Protein 7T5T (pdb70)

B-factor: mean 33.29, std 11.76, range [16.45, 83.02]

Nearest PDB structures (foldseek):
  7t5t-assembly1_A  TM=1.004E+00  e=6.272E-62  Thauera sp. K11
  8sln-assembly1_A-2  TM=6.076E-01  e=5.866E-09  Deinococcus geothermalis DSM 11300
  3dti-assembly1_A  TM=5.713E-01  e=1.920E-08  Deinococcus deserti
  3dte-assembly1_A  TM=5.372E-01  e=2.908E-08  Deinococcus deserti
  8slm-assembly1_A-2  TM=5.946E-01  e=2.937E-07  Deinococcus geothermalis DSM 11300

Structure (mmCIF, N/CA/C/O backbone):
data_7T5T
#
_entry.id   7T5T
#
_cell.length_a   95.309
_cell.length_b   95.309
_cell.length_c   104.915
_cell.angle_alpha   90.000
_cell.angle_beta   90.000
_cell.angle_gamma   90.000
#
_symmetry.space_group_name_H-M   'P 42 21 2'
#
loop_
_entity.id
_entity.type
_entity.pdbx_description
1 polymer 'CapP toxin'
2 non-polymer '2-[N-CYCLOHEXYLAMINO]ETHANE SULFONIC ACID'
3 non-polymer 'ZINC ION'
4 non-polymer 'SULFATE ION'
5 water water
#
loop_
_atom_site.group_PDB
_atom_site.id
_atom_site.type_symbol
_atom_site.label_atom_id
_atom_site.label_alt_id
_atom_site.label_comp_id
_atom_site.label_asym_id
_atom_site.label_entity_id
_atom_site.label_seq_id
_atom_site.pdbx_PDB_ins_code
_atom_site.Cartn_x
_atom_site.Cartn_y
_atom_site.Cartn_z
_atom_site.occupancy
_atom_site.B_iso_or_equiv
_atom_site.auth_seq_id
_atom_site.auth_comp_id
_atom_site.auth_asym_id
_atom_site.auth_atom_id
_atom_site.pdbx_PDB_model_num
ATOM 1 N N . TRP A 1 8 ? 38.57850 73.20544 23.75896 1.000 38.76303 6 TRP A N 1
ATOM 2 C CA . TRP A 1 8 ? 37.54496 72.24836 24.16379 1.000 35.58841 6 TRP A CA 1
ATOM 3 C C . TRP A 1 8 ? 38.08320 70.82375 24.24269 1.000 34.20855 6 TRP A C 1
ATOM 4 O O . TRP A 1 8 ? 38.91402 70.42117 23.42689 1.000 36.08105 6 TRP A O 1
ATOM 24 N N . THR A 1 9 ? 37.58423 70.06235 25.20971 1.000 31.74645 7 THR A N 1
ATOM 25 C CA . THR A 1 9 ? 37.86581 68.64799 25.34337 1.000 30.75459 7 THR A CA 1
ATOM 26 C C . THR A 1 9 ? 36.61799 67.84472 25.01534 1.000 27.02914 7 THR A C 1
ATOM 27 O O . THR A 1 9 ? 35.49780 68.37520 25.02851 1.000 26.24411 7 THR A O 1
ATOM 38 N N . PRO A 1 10 ? 36.77307 66.54697 24.72684 1.000 25.33985 8 PRO A N 1
ATOM 39 C CA . PRO A 1 10 ? 35.58900 65.72398 24.43187 1.000 23.19481 8 PRO A CA 1
ATOM 40 C C . PRO A 1 10 ? 34.54523 65.79859 25.52929 1.000 23.35298 8 PRO A C 1
ATOM 41 O O . PRO A 1 10 ? 33.35082 65.97331 25.24053 1.000 23.10686 8 PRO A O 1
ATOM 52 N N . GLN A 1 11 ? 34.96641 65.69154 26.79714 1.000 25.27609 9 GLN A N 1
ATOM 53 C CA . GLN A 1 11 ? 33.98929 65.68841 27.88140 1.000 27.16545 9 GLN A CA 1
ATOM 54 C C . GLN A 1 11 ? 33.32673 67.05383 28.04687 1.000 26.66922 9 GLN A C 1
ATOM 55 O O . GLN A 1 11 ? 32.10583 67.13238 28.20238 1.000 26.04855 9 GLN A O 1
ATOM 69 N N . ARG A 1 12 ? 34.08419 68.14683 27.99285 1.000 27.65365 10 ARG A N 1
ATOM 70 C CA . ARG A 1 12 ? 33.45755 69.45477 28.20070 1.000 28.64593 10 ARG A CA 1
ATOM 71 C C . ARG A 1 12 ? 32.51675 69.80988 27.05241 1.000 26.28659 10 ARG A C 1
ATOM 72 O O . ARG A 1 12 ? 31.42231 70.35253 27.27257 1.000 26.87821 10 ARG A O 1
ATOM 93 N N . ALA A 1 13 ? 32.90978 69.48520 25.81946 1.000 24.66905 11 ALA A N 1
ATOM 94 C CA . ALA A 1 13 ? 32.04397 69.75733 24.68090 1.000 24.37541 11 ALA A CA 1
ATOM 95 C C . ALA A 1 13 ? 30.77439 68.92103 24.74095 1.000 23.77194 11 ALA A C 1
ATOM 96 O O . ALA A 1 13 ? 29.67062 69.43294 24.49145 1.000 23.26146 11 ALA A O 1
ATOM 103 N N . ALA A 1 14 ? 30.90963 67.63721 25.06488 1.000 22.71187 12 ALA A N 1
ATOM 104 C CA . ALA A 1 14 ? 29.73588 66.77798 25.17581 1.000 23.24886 12 ALA A CA 1
ATOM 105 C C . ALA A 1 14 ? 28.82936 67.24571 26.30895 1.000 24.39951 12 ALA A C 1
ATOM 106 O O . ALA A 1 14 ? 27.60186 67.23006 26.17094 1.000 25.32772 12 ALA A O 1
ATOM 113 N N . ASN A 1 15 ? 29.41387 67.68931 27.43045 1.000 26.30927 13 ASN A N 1
ATOM 114 C CA . ASN A 1 15 ? 28.58978 68.13996 28.55148 1.000 28.25209 13 ASN A CA 1
ATOM 115 C C . ASN A 1 15 ? 27.68604 69.28112 28.11993 1.000 27.19921 13 ASN A C 1
ATOM 116 O O . ASN A 1 15 ? 26.50213 69.33078 28.48630 1.000 27.47007 13 ASN A O 1
ATOM 127 N N . ARG A 1 16 ? 28.23149 70.22077 27.35253 1.000 25.85061 14 ARG A N 1
ATOM 128 C CA . ARG A 1 16 ? 27.42663 71.34679 26.90751 1.000 25.59973 14 ARG A CA 1
ATOM 129 C C . ARG A 1 16 ? 26.29545 70.88063 26.00368 1.000 24.91364 14 ARG A C 1
ATOM 130 O O . ARG A 1 16 ? 25.14295 71.30994 26.15729 1.000 25.17809 14 ARG A O 1
ATOM 151 N N . LEU A 1 17 ? 26.59410 69.97566 25.07743 1.000 23.80717 15 LEU A N 1
ATOM 152 C CA . LEU A 1 17 ? 25.56297 69.51246 24.15331 1.000 22.97037 15 LEU A CA 1
ATOM 153 C C . LEU A 1 17 ? 24.53326 68.61742 24.82969 1.000 22.74745 15 LEU A C 1
ATOM 154 O O . LEU A 1 17 ? 23.36889 68.62773 24.42514 1.000 23.19295 15 LEU A O 1
ATOM 170 N N . VAL A 1 18 ? 24.91981 67.84685 25.84013 1.000 22.63692 16 VAL A N 1
ATOM 171 C CA . VAL A 1 18 ? 23.92367 67.08010 26.58800 1.000 23.61974 16 VAL A CA 1
ATOM 172 C C . VAL A 1 18 ? 22.89799 68.01175 27.23197 1.000 24.38771 16 VAL A C 1
ATOM 173 O O . VAL A 1 18 ? 21.70369 67.69121 27.29490 1.000 24.61525 16 VAL A O 1
ATOM 186 N N . LYS A 1 19 ? 23.34464 69.16189 27.73747 1.000 24.91147 17 LYS A N 1
ATOM 187 C CA . LYS A 1 19 ? 22.40866 70.13380 28.29220 1.000 26.39410 17 LYS A CA 1
ATOM 188 C C . LYS A 1 19 ? 21.46474 70.64828 27.21413 1.000 25.70760 17 LYS A C 1
ATOM 189 O O . LYS A 1 19 ? 20.26450 70.82429 27.46241 1.000 25.19806 17 LYS A O 1
ATOM 208 N N . VAL A 1 20 ? 21.97902 70.87430 26.00080 1.000 25.31769 18 VAL A N 1
ATOM 209 C CA . VAL A 1 20 ? 21.10880 71.30201 24.90421 1.000 23.60755 18 VAL A CA 1
ATOM 210 C C . VAL A 1 20 ? 20.06281 70.23639 24.61268 1.000 23.96498 18 VAL A C 1
ATOM 211 O O . VAL A 1 20 ? 18.87399 70.53526 24.46175 1.000 24.45509 18 VAL A O 1
ATOM 224 N N . VAL A 1 21 ? 20.49644 68.97526 24.50940 1.000 23.26062 19 VAL A N 1
ATOM 225 C CA . VAL A 1 21 ? 19.56449 67.87947 24.27213 1.000 23.72878 19 VAL A CA 1
ATOM 226 C C . VAL A 1 21 ? 18.47974 67.85292 25.33712 1.000 24.83786 19 VAL A C 1
ATOM 227 O O . VAL A 1 21 ? 17.28466 67.71073 25.03133 1.000 24.89009 19 VAL A O 1
ATOM 240 N N . GLU A 1 22 ? 18.86856 67.97566 26.60370 1.000 26.42835 20 GLU A N 1
ATOM 241 C CA . GLU A 1 22 ? 17.87355 67.94789 27.67387 1.000 29.24604 20 GLU A CA 1
ATOM 242 C C . GLU A 1 22 ? 16.85713 69.06754 27.48194 1.000 27.21143 20 GLU A C 1
ATOM 243 O O . GLU A 1 22 ? 15.63503 68.85376 27.55838 1.000 28.04112 20 GLU A O 1
ATOM 255 N N . ALA A 1 23 ? 17.35075 70.27492 27.22850 1.000 26.02423 21 ALA A N 1
ATOM 256 C CA . ALA A 1 23 ? 16.46764 71.43219 27.16553 1.000 26.56460 21 ALA A CA 1
ATOM 257 C C . ALA A 1 23 ? 15.55799 71.36669 25.95558 1.000 25.87645 21 ALA A C 1
ATOM 258 O O . ALA A 1 23 ? 14.36873 71.69502 26.06033 1.000 24.75708 21 ALA A O 1
ATOM 265 N N . VAL A 1 24 ? 16.10359 70.98808 24.79613 1.000 24.91445 22 VAL A N 1
ATOM 266 C CA . VAL A 1 24 ? 15.29937 70.91325 23.58414 1.000 25.46560 22 VAL A CA 1
ATOM 267 C C . VAL A 1 24 ? 14.26651 69.80290 23.69885 1.000 25.14801 22 VAL A C 1
ATOM 268 O O . VAL A 1 24 ? 13.12630 69.96110 23.25645 1.000 26.08541 22 VAL A O 1
ATOM 281 N N . SER A 1 25 ? 14.63940 68.66703 24.30639 1.000 25.75615 23 SER A N 1
ATOM 282 C CA . SER A 1 25 ? 13.70461 67.56027 24.43799 1.000 26.08929 23 SER A CA 1
ATOM 283 C C . SER A 1 25 ? 12.54125 67.94134 25.33485 1.000 25.89565 23 SER A C 1
ATOM 284 O O . SER A 1 25 ? 11.38807 67.61486 25.03739 1.000 26.91319 23 SER A O 1
ATOM 292 N N . VAL A 1 26 ? 12.82322 68.61538 26.45252 1.000 25.62398 24 VAL A N 1
ATOM 293 C CA . VAL A 1 26 ? 11.76369 69.06532 27.33449 1.000 26.05289 24 VAL A CA 1
ATOM 294 C C . VAL A 1 26 ? 10.86906 70.05070 26.59896 1.000 25.63146 24 VAL A C 1
ATOM 295 O O . VAL A 1 26 ? 9.63779 69.99795 26.71235 1.000 27.73331 24 VAL A O 1
ATOM 308 N N . ALA A 1 27 ? 11.46987 70.98341 25.85775 1.000 25.22303 25 ALA A N 1
ATOM 309 C CA . ALA A 1 27 ?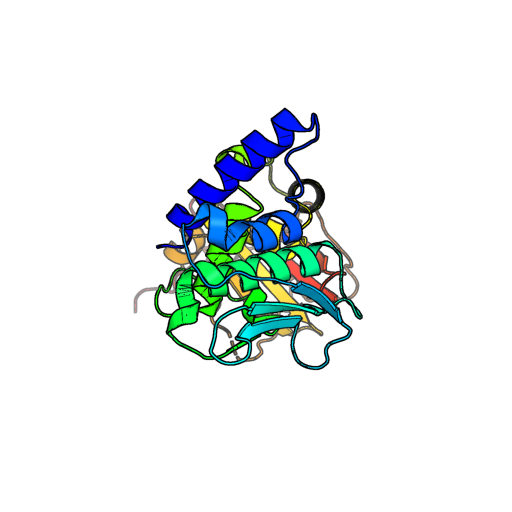 10.66968 72.01271 25.19865 1.000 25.94837 25 ALA A CA 1
ATOM 310 C C . ALA A 1 27 ? 9.72789 71.40120 24.17482 1.000 26.86423 25 ALA A C 1
ATOM 311 O O . ALA A 1 27 ? 8.60227 71.88719 23.99556 1.000 28.51628 25 ALA A O 1
ATOM 318 N N . HIS A 1 28 ? 10.18187 70.36242 23.46817 1.000 27.77698 26 HIS A N 1
ATOM 319 C CA . HIS A 1 28 ? 9.35464 69.67094 22.48661 1.000 28.86355 26 HIS A CA 1
ATOM 320 C C . HIS A 1 28 ? 8.45579 68.60130 23.09030 1.000 30.88875 26 HIS A C 1
ATOM 321 O O . HIS A 1 28 ? 7.60348 68.06289 22.37795 1.000 32.98454 26 HIS A O 1
ATOM 335 N N . GLY A 1 29 ? 8.65561 68.23757 24.35098 1.000 29.45386 27 GLY A N 1
ATOM 336 C CA . GLY A 1 29 ? 7.88733 67.16479 24.94852 1.000 29.27728 27 GLY A CA 1
ATOM 337 C C . GLY A 1 29 ? 8.20546 65.79543 24.38297 1.000 30.84476 27 GLY A C 1
ATOM 338 O O . GLY A 1 29 ? 7.28961 64.97522 24.22025 1.000 34.04601 27 GLY A O 1
ATOM 342 N N . ILE A 1 30 ? 9.48383 65.50966 24.10874 1.000 29.96652 28 ILE A N 1
ATOM 343 C CA . ILE A 1 30 ? 9.89630 64.24466 23.51637 1.000 30.49207 28 ILE A CA 1
ATOM 344 C C . ILE A 1 30 ? 11.02574 63.64060 24.34042 1.000 30.21777 28 ILE A C 1
ATOM 345 O O . ILE A 1 30 ? 11.64759 64.30001 25.17745 1.000 30.44399 28 ILE A O 1
ATOM 361 N N . ASP A 1 31 ? 11.28512 62.36085 24.07771 1.000 30.52864 29 ASP A N 1
ATOM 362 C CA . ASP A 1 31 ? 12.36789 61.66692 24.75332 1.000 31.09455 29 ASP A CA 1
ATOM 363 C C . ASP A 1 31 ? 13.71707 62.25145 24.36019 1.000 29.26620 29 ASP A C 1
ATOM 364 O O . ASP A 1 31 ? 13.92883 62.64738 23.21213 1.000 30.13092 29 ASP A O 1
ATOM 373 N N . ARG A 1 32 ? 14.64921 62.26376 25.32102 1.000 29.05531 30 ARG A N 1
ATOM 374 C CA . ARG A 1 32 ? 16.01142 62.70561 25.03451 1.000 29.18124 30 ARG A CA 1
ATOM 375 C C . ARG A 1 32 ? 16.71137 61.74538 24.08674 1.000 26.95976 30 ARG A C 1
ATOM 376 O O . ARG A 1 32 ? 17.49529 62.17400 23.23578 1.000 26.78562 30 ARG A O 1
ATOM 397 N N . PHE A 1 33 ? 16.50119 60.42463 24.26740 1.000 25.39153 31 PHE A N 1
ATOM 398 C CA . PHE A 1 33 ? 17.28926 59.41580 23.57897 1.000 24.23530 31 PHE A CA 1
ATOM 399 C C . PHE A 1 33 ? 16.42081 58.60754 22.63219 1.000 24.42280 31 PHE A C 1
ATOM 400 O O . PHE A 1 33 ? 15.24182 58.35093 22.91625 1.000 26.51861 31 PHE A O 1
ATOM 417 N N . PRO A 1 34 ? 16.98036 58.17361 21.49094 1.000 24.68985 32 PRO A N 1
ATOM 418 C CA . PRO A 1 34 ? 18.35502 58.47772 21.04965 1.000 24.34298 32 PRO A CA 1
ATOM 419 C C . PRO A 1 34 ? 18.54326 59.93829 20.65871 1.000 24.81576 32 PRO A C 1
ATOM 420 O O . PRO A 1 34 ? 17.60763 60.59248 20.20311 1.000 26.26109 32 PRO A O 1
ATOM 431 N N . VAL A 1 35 ? 19.77515 60.42922 20.81859 1.000 23.79664 33 VAL A N 1
ATOM 432 C CA . VAL A 1 35 ? 20.06668 61.80922 20.47420 1.000 23.96636 33 VAL A CA 1
ATOM 433 C C . VAL A 1 35 ? 19.89807 62.03266 18.97830 1.000 23.86162 33 VAL A C 1
ATOM 434 O O . VAL A 1 35 ? 20.35533 61.22577 18.15821 1.000 24.66513 33 VAL A O 1
ATOM 447 N N . ASP A 1 36 ? 19.25796 63.15167 18.62146 1.000 25.13640 34 ASP A N 1
ATOM 448 C CA . ASP A 1 36 ? 19.12406 63.60676 17.23231 1.000 25.84163 34 ASP A CA 1
ATOM 449 C C . ASP A 1 36 ? 20.38287 64.39287 16.87172 1.000 25.50512 34 ASP A C 1
ATOM 450 O O . ASP A 1 36 ? 20.49288 65.59117 17.13358 1.000 27.23428 34 ASP A O 1
ATOM 459 N N . VAL A 1 37 ? 21.36649 63.71480 16.28906 1.000 23.41456 35 VAL A N 1
ATOM 460 C CA . VAL A 1 37 ? 22.65762 64.35534 16.06765 1.000 21.86339 35 VAL A CA 1
ATOM 461 C C . VAL A 1 37 ? 22.59758 65.41018 14.96724 1.000 22.56786 35 VAL A C 1
ATOM 462 O O . VAL A 1 37 ? 23.19144 66.48764 15.13092 1.000 23.04972 35 VAL A O 1
ATOM 475 N N . PRO A 1 38 ? 21.91440 65.17292 13.85370 1.000 23.20197 36 PRO A N 1
ATOM 476 C CA . PRO A 1 38 ? 21.85470 66.21392 12.81503 1.000 24.52164 36 PRO A CA 1
ATOM 477 C C . PRO A 1 38 ? 21.33937 67.54248 13.33848 1.000 25.25684 36 PRO A C 1
ATOM 478 O O . PRO A 1 38 ? 21.88773 68.59023 12.98188 1.000 26.05298 36 PRO A O 1
ATOM 489 N N . GLN A 1 39 ? 20.32565 67.52719 14.20329 1.000 26.85448 37 GLN A N 1
ATOM 490 C CA . GLN A 1 39 ? 19.80315 68.77643 14.76230 1.000 28.20951 37 GLN A CA 1
ATOM 491 C C . GLN A 1 39 ? 20.87652 69.51868 15.53990 1.000 28.31656 37 GLN A C 1
ATOM 492 O O . GLN A 1 39 ? 20.99148 70.74911 15.43750 1.000 29.18014 37 GLN A O 1
ATOM 506 N N . LEU A 1 40 ? 21.66140 68.79604 16.33783 1.000 25.68069 38 LEU A N 1
ATOM 507 C CA . LEU A 1 40 ? 22.73200 69.44447 17.07878 1.000 25.28322 38 LEU A CA 1
ATOM 508 C C . LEU A 1 40 ? 23.80609 69.95882 16.14039 1.000 23.62776 38 LEU A C 1
ATOM 509 O O . LEU A 1 40 ? 24.37148 71.03126 16.37457 1.000 24.29083 38 LEU A O 1
ATOM 525 N N . ALA A 1 41 ? 24.16950 69.16444 15.12960 1.000 22.27095 39 ALA A N 1
ATOM 526 C CA . ALA A 1 41 ? 25.22307 69.57903 14.21228 1.000 22.15739 39 ALA A CA 1
ATOM 527 C C . ALA A 1 41 ? 24.88550 70.90737 13.56031 1.000 22.17730 39 ALA A C 1
ATOM 528 O O . ALA A 1 41 ? 25.73432 71.79943 13.48348 1.000 22.62685 39 ALA A O 1
ATOM 535 N N . LEU A 1 42 ? 23.63980 71.06989 13.11251 1.000 22.98600 40 LEU A N 1
ATOM 536 C CA . LEU A 1 42 ? 23.22083 72.30059 12.45868 1.000 24.96584 40 LEU A CA 1
ATOM 537 C C . LEU A 1 42 ? 23.21057 73.48083 13.41119 1.000 25.30448 40 LEU A C 1
ATOM 538 O O . LEU A 1 42 ? 23.34710 74.62094 12.95073 1.000 26.60538 40 LEU A O 1
ATOM 554 N N . GLU A 1 43 ? 23.04330 73.25423 14.70717 1.000 25.33693 41 GLU A N 1
ATOM 555 C CA . GLU A 1 43 ? 23.07415 74.31180 15.70851 1.000 25.91898 41 GLU A CA 1
ATOM 556 C C . GLU A 1 43 ? 24.43584 74.49053 16.35502 1.000 25.13530 41 GLU A C 1
ATOM 557 O O . GLU A 1 43 ? 24.58813 75.38553 17.19721 1.000 26.57323 41 GLU A O 1
ATOM 569 N N . CYS A 1 44 ? 25.43207 73.67710 15.98931 1.000 23.57881 42 CYS A N 1
ATOM 570 C CA . CYS A 1 44 ? 26.65074 73.62131 16.79046 1.000 24.30605 42 CYS A CA 1
ATOM 571 C C . CYS A 1 44 ? 27.40859 74.94203 16.78622 1.000 24.69195 42 CYS A C 1
ATOM 572 O O . CYS A 1 44 ? 27.89228 75.37754 17.83630 1.000 25.26223 42 CYS A O 1
ATOM 580 N N . ALA A 1 45 ? 27.52188 75.60469 15.63511 1.000 25.17478 43 ALA A N 1
ATOM 581 C CA . ALA A 1 45 ? 28.21466 76.89791 15.61864 1.000 27.36840 43 ALA A CA 1
ATOM 582 C C . ALA A 1 45 ? 27.49385 77.92329 16.48834 1.000 27.85703 43 ALA A C 1
ATOM 583 O O . ALA A 1 45 ? 28.13301 78.75148 17.14785 1.000 29.37110 43 ALA A O 1
ATOM 590 N N . HIS A 1 46 ? 26.16417 77.87489 16.52884 1.000 27.15919 44 HIS A N 1
ATOM 591 C CA . HIS A 1 46 ? 25.45148 78.78686 17.41219 1.000 28.09663 44 HIS A CA 1
ATOM 592 C C . HIS A 1 46 ? 25.73330 78.45914 18.87250 1.000 29.07447 44 HIS A C 1
ATOM 593 O O . HIS A 1 46 ? 25.99185 79.35583 19.68866 1.000 30.18929 44 HIS A O 1
ATOM 607 N N . ILE A 1 47 ? 25.72793 77.16618 19.20333 1.000 27.83442 45 ILE A N 1
ATOM 608 C CA . ILE A 1 47 ? 25.90700 76.72343 20.58161 1.000 27.62824 45 ILE A CA 1
ATOM 609 C C . ILE A 1 47 ? 27.29191 77.07800 21.09681 1.000 29.74462 45 ILE A C 1
ATOM 610 O O . ILE A 1 47 ? 27.46104 77.40782 22.27915 1.000 32.30774 45 ILE A O 1
ATOM 626 N N . PHE A 1 48 ? 28.29912 77.02015 20.23661 1.000 29.87674 46 PHE A N 1
ATOM 627 C CA . PHE A 1 48 ? 29.66923 77.30307 20.64196 1.000 31.05220 46 PHE A CA 1
ATOM 628 C C . PHE A 1 48 ? 30.16083 78.66508 20.16785 1.000 33.49731 46 PHE A C 1
ATOM 629 O O . PHE A 1 48 ? 31.35468 78.97532 20.31564 1.000 35.64419 46 PHE A O 1
ATOM 646 N N . LYS A 1 49 ? 29.28177 79.48283 19.59378 1.000 34.01740 47 LYS A N 1
ATOM 647 C CA . LYS A 1 49 ? 29.60037 80.87594 19.27886 1.000 34.66547 47 LYS A CA 1
ATOM 648 C C . LYS A 1 49 ? 30.70824 80.99646 18.22741 1.000 32.71545 47 LYS A C 1
ATOM 649 O O . LYS A 1 49 ? 31.67861 81.73671 18.39165 1.000 33.46778 47 LYS A O 1
ATOM 653 N N . TRP A 1 50 ? 30.51714 80.30380 17.10848 1.000 31.78050 48 TRP A N 1
ATOM 654 C CA . TRP A 1 50 ? 31.47767 80.27473 16.01465 1.000 30.84036 48 TRP A CA 1
ATOM 655 C C . TRP A 1 50 ? 30.84856 80.75544 14.71448 1.000 32.07717 48 TRP A C 1
ATOM 656 O O . TRP A 1 50 ? 29.63548 80.60968 14.50346 1.000 32.80594 48 TRP A O 1
ATOM 677 N N . PRO A 1 51 ? 31.65899 81.28569 13.79480 1.000 32.27977 49 PRO A N 1
ATOM 678 C CA . PRO A 1 51 ? 31.11135 81.88302 12.56908 1.000 32.83594 49 PRO A CA 1
ATOM 679 C C . PRO A 1 51 ? 30.96707 80.94609 11.37651 1.000 31.91374 49 PRO A C 1
ATOM 680 O O . PRO A 1 51 ? 30.39798 81.37531 10.35947 1.000 33.18442 49 PRO A O 1
ATOM 691 N N . ASP A 1 52 ? 31.46726 79.70750 11.45809 1.000 30.47014 50 ASP A N 1
ATOM 692 C CA . ASP A 1 52 ? 31.57815 78.79783 10.31601 1.000 28.36582 50 ASP A CA 1
ATOM 693 C C . ASP A 1 52 ? 30.77115 77.54054 10.61727 1.000 26.87070 50 ASP A C 1
ATOM 694 O O . ASP A 1 52 ? 31.32414 76.52668 11.08212 1.000 25.91909 50 ASP A O 1
ATOM 703 N N . PRO A 1 53 ? 29.46946 77.55655 10.33741 1.000 26.39736 51 PRO A N 1
ATOM 704 C CA . PRO A 1 53 ? 28.60023 76.44002 10.75407 1.000 25.14197 51 PRO A CA 1
ATOM 705 C C . PRO A 1 53 ? 28.69259 75.21228 9.85749 1.000 24.97256 51 PRO A C 1
ATOM 706 O O . PRO A 1 53 ? 29.10634 75.26572 8.69994 1.000 25.11182 51 PRO A O 1
ATOM 717 N N . ILE A 1 54 ? 28.27286 74.08905 10.42917 1.000 23.09414 52 ILE A N 1
ATOM 718 C CA . ILE A 1 54 ? 27.85307 72.94617 9.62308 1.000 22.47439 52 ILE A CA 1
ATOM 719 C C . ILE A 1 54 ? 26.51900 73.33214 9.00542 1.000 23.96380 52 ILE A C 1
ATOM 720 O O . ILE A 1 54 ? 25.55365 73.57509 9.72983 1.000 25.05698 52 ILE A O 1
ATOM 736 N N . THR A 1 55 ? 26.45037 73.35929 7.67237 1.000 24.45832 53 THR A N 1
ATOM 737 C CA . THR A 1 55 ? 25.24139 73.77379 6.97370 1.000 25.81548 53 THR A CA 1
ATOM 738 C C . THR A 1 55 ? 24.48879 72.63955 6.29443 1.000 25.64998 53 THR A C 1
ATOM 739 O O . THR A 1 55 ? 23.35530 72.85201 5.85746 1.000 27.96041 53 THR A O 1
ATOM 750 N N . LYS A 1 56 ? 25.04825 71.43502 6.26373 1.000 25.29926 54 LYS A N 1
ATOM 751 C CA . LYS A 1 56 ? 24.42106 70.30659 5.59448 1.000 26.97898 54 LYS A CA 1
ATOM 752 C C . LYS A 1 56 ? 24.90160 69.04756 6.29319 1.000 24.57175 54 LYS A C 1
ATOM 753 O O . LYS A 1 56 ? 26.10290 68.89240 6.53234 1.000 23.68250 54 LYS A O 1
ATOM 772 N N . VAL A 1 57 ? 23.95549 68.18397 6.65202 1.000 23.43872 55 VAL A N 1
ATOM 773 C CA . VAL A 1 57 ? 24.21950 66.84945 7.16443 1.000 22.53559 55 VAL A CA 1
ATOM 774 C C . VAL A 1 57 ? 23.52714 65.90609 6.19469 1.000 24.54454 55 VAL A C 1
ATOM 775 O O . VAL A 1 57 ? 22.29220 65.85222 6.15080 1.000 27.70238 55 VAL A O 1
ATOM 788 N N . GLN A 1 58 ? 24.29944 65.13892 5.44569 1.000 24.12208 56 GLN A N 1
ATOM 789 C CA . GLN A 1 58 ? 23.77080 64.43729 4.28444 1.000 27.36047 56 GLN A CA 1
ATOM 790 C C . GLN A 1 58 ? 24.17406 62.97509 4.27513 1.000 24.87076 56 GLN A C 1
ATOM 791 O O . GLN A 1 58 ? 25.35732 62.65271 4.39590 1.000 22.99256 56 GLN A O 1
ATOM 805 N N . ALA A 1 59 ? 23.18801 62.10294 4.05452 1.000 25.90971 57 ALA A N 1
ATOM 806 C CA . ALA A 1 59 ? 23.43301 60.68711 3.85248 1.000 25.21307 57 ALA A CA 1
ATOM 807 C C . ALA A 1 59 ? 23.93501 60.43818 2.43621 1.000 24.78157 57 ALA A C 1
ATOM 808 O O . ALA A 1 59 ? 23.49383 61.07435 1.47723 1.000 27.33954 57 ALA A O 1
ATOM 815 N N . ALA A 1 60 ? 24.86050 59.49402 2.30969 1.000 23.71203 58 ALA A N 1
ATOM 816 C CA . ALA A 1 60 ? 25.35946 59.08243 1.00803 1.000 23.93587 58 ALA A CA 1
ATOM 817 C C . ALA A 1 60 ? 25.82819 57.63992 1.10706 1.000 24.14549 58 ALA A C 1
ATOM 818 O O . ALA A 1 60 ? 26.19220 57.16259 2.18026 1.000 24.86190 58 ALA A O 1
ATOM 825 N N . ALA A 1 61 ? 25.84297 56.94580 -0.02537 1.000 24.04191 59 ALA A N 1
ATOM 826 C CA . ALA A 1 61 ? 26.47543 55.62888 -0.07920 1.000 23.09293 59 ALA A CA 1
ATOM 827 C C . ALA A 1 61 ? 27.96764 55.85272 -0.27471 1.000 23.38783 59 ALA A C 1
ATOM 828 O O . ALA A 1 61 ? 28.39129 56.31853 -1.33374 1.000 26.62545 59 ALA A O 1
ATOM 835 N N . ILE A 1 62 ? 28.77012 55.59298 0.75117 1.000 22.19522 60 ILE A N 1
ATOM 836 C CA . I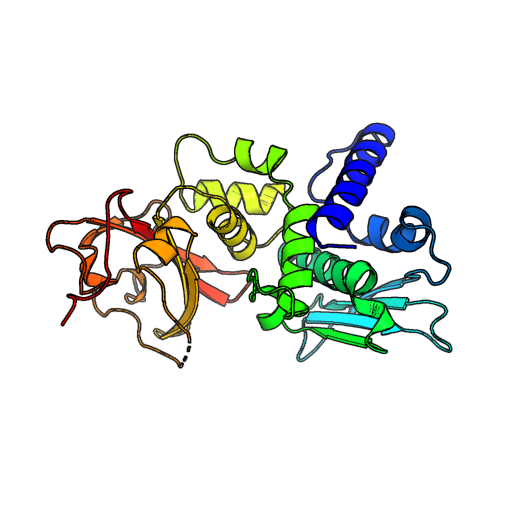LE A 1 62 ? 30.19714 55.88623 0.70442 1.000 21.98127 60 ILE A CA 1
ATOM 837 C C . ILE A 1 62 ? 30.96798 54.57275 0.68295 1.000 23.11390 60 ILE A C 1
ATOM 838 O O . ILE A 1 62 ? 30.71251 53.68049 1.49792 1.000 25.14250 60 ILE A O 1
ATOM 854 N N . LYS A 1 63 ? 31.92790 54.47579 -0.23957 1.000 23.35214 61 LYS A N 1
ATOM 855 C CA . LYS A 1 63 ? 32.83562 53.34282 -0.32630 1.000 24.12953 61 LYS A CA 1
ATOM 856 C C . LYS A 1 63 ? 34.15800 53.70618 0.33457 1.000 25.35739 61 LYS A C 1
ATOM 857 O O . LYS A 1 63 ? 34.75797 54.74075 0.01819 1.000 26.82487 61 LYS A O 1
ATOM 861 N N . GLY A 1 64 ? 34.60725 52.85836 1.24141 1.000 25.94630 62 GLY A N 1
ATOM 862 C CA . GLY A 1 64 ? 35.92810 52.98780 1.81646 1.000 27.60167 62 GLY A CA 1
ATOM 863 C C . GLY A 1 64 ? 36.00072 53.76502 3.10816 1.000 28.49816 62 GLY A C 1
ATOM 864 O O . GLY A 1 64 ? 37.05148 53.74458 3.75818 1.000 32.16489 62 GLY A O 1
ATOM 868 N N . PHE A 1 65 ? 34.95901 54.48443 3.47527 1.000 26.18647 63 PHE A N 1
ATOM 869 C CA . PHE A 1 65 ? 34.91696 55.14888 4.76822 1.000 25.43173 63 PHE A CA 1
ATOM 870 C C . PHE A 1 65 ? 33.45384 55.32759 5.11830 1.000 23.20540 63 PHE A C 1
ATOM 871 O O . PHE A 1 65 ? 32.56878 55.09032 4.28810 1.000 24.54878 63 PHE A O 1
ATOM 888 N N . ASP A 1 66 ? 33.20745 55.66768 6.38787 1.000 22.10711 64 ASP A N 1
ATOM 889 C CA . ASP A 1 66 ? 31.85271 55.75625 6.90263 1.000 22.95780 64 ASP A CA 1
ATOM 890 C C . ASP A 1 66 ? 31.35780 57.17694 7.12642 1.000 21.66703 64 ASP A C 1
ATOM 891 O O . ASP A 1 66 ? 30.14178 57.39483 7.15328 1.000 22.08256 64 ASP A O 1
ATOM 900 N N . GLY A 1 67 ? 32.24592 58.14365 7.31299 1.000 19.64975 65 GLY A N 1
ATOM 901 C CA . GLY A 1 67 ? 31.80380 59.50526 7.55686 1.000 20.21564 65 GLY A CA 1
ATOM 902 C C . GLY A 1 67 ? 32.86367 60.49622 7.15331 1.000 18.85623 65 GLY A C 1
ATOM 903 O O . GLY A 1 67 ? 34.03328 60.13921 6.99201 1.000 19.29484 65 GLY A O 1
ATOM 907 N N . ALA A 1 68 ? 32.45189 61.74319 6.98653 1.000 18.62239 66 ALA A N 1
ATOM 908 C CA . ALA A 1 68 ? 33.38867 62.78184 6.57920 1.000 18.16864 66 ALA A CA 1
ATOM 909 C C . ALA A 1 68 ? 32.86371 64.13093 7.02095 1.000 18.02323 66 ALA A C 1
ATOM 910 O O . ALA A 1 68 ? 31.66144 64.32462 7.24268 1.000 18.98470 66 ALA A O 1
ATOM 917 N N . LEU A 1 69 ? 33.80337 65.05777 7.15672 1.000 19.00039 67 LEU A N 1
ATOM 918 C CA . LEU A 1 69 ? 33.52704 66.46234 7.44912 1.000 19.25827 67 LEU A CA 1
ATOM 919 C C . LEU A 1 69 ? 34.40587 67.26177 6.49988 1.000 19.82844 67 LEU A C 1
ATOM 920 O O . LEU A 1 69 ? 35.63044 67.16109 6.55476 1.000 20.84379 67 LEU A O 1
ATOM 936 N N . PHE A 1 70 ? 33.78166 68.00564 5.59159 1.000 21.32616 68 PHE A N 1
ATOM 937 C CA . PHE A 1 70 ? 34.48627 68.76993 4.56088 1.000 22.57365 68 PHE A CA 1
ATOM 938 C C . PHE A 1 70 ? 34.26198 70.26748 4.75486 1.000 23.92516 68 PHE A C 1
ATOM 939 O O . PHE A 1 70 ? 33.11275 70.71460 4.81720 1.000 23.68224 68 PHE A O 1
ATOM 956 N N . ALA A 1 71 ? 35.35443 71.04970 4.82574 1.000 26.20972 69 ALA A N 1
ATOM 957 C CA . ALA A 1 71 ? 35.22585 72.50647 4.84072 1.000 26.72708 69 ALA A CA 1
ATOM 958 C C . ALA A 1 71 ? 34.81266 72.96548 3.45745 1.000 28.99243 69 ALA A C 1
ATOM 959 O O . ALA A 1 71 ? 35.31181 72.45736 2.44977 1.000 27.94459 69 ALA A O 1
ATOM 966 N N . GLY A 1 72 ? 33.92785 73.96282 3.40621 1.000 32.07889 70 GLY A N 1
ATOM 967 C CA . GLY A 1 72 ? 33.52355 74.55406 2.15160 1.000 38.64881 70 GLY A CA 1
ATOM 968 C C . GLY A 1 72 ? 34.54727 75.55950 1.66226 1.000 47.74681 70 GLY A C 1
ATOM 969 O O . GLY A 1 72 ? 35.65299 75.69041 2.19562 1.000 48.33829 70 GLY A O 1
ATOM 973 N N . GLU A 1 73 ? 34.17126 76.26868 0.60070 1.000 51.71575 71 GLU A N 1
ATOM 974 C CA . GLU A 1 73 ? 35.08081 77.24171 0.01453 1.000 54.71317 71 GLU A CA 1
ATOM 975 C C . GLU A 1 73 ? 35.35302 78.34744 1.02868 1.000 52.29532 71 GLU A C 1
ATOM 976 O O . GLU A 1 73 ? 34.42947 78.89902 1.63663 1.000 51.85900 71 GLU A O 1
ATOM 988 N N . SER A 1 74 ? 36.63597 78.62118 1.24782 1.000 50.32793 72 SER A N 1
ATOM 989 C CA . SER A 1 74 ? 37.09452 79.59576 2.22548 1.000 48.58853 72 SER A CA 1
ATOM 990 C C . SER A 1 74 ? 36.70306 79.24266 3.65046 1.000 42.22598 72 SER A C 1
ATOM 991 O O . SER A 1 74 ? 36.68646 80.12297 4.50883 1.000 41.62103 72 SER A O 1
ATOM 999 N N . ARG A 1 75 ? 36.39478 77.96453 3.91574 1.000 37.89515 73 ARG A N 1
ATOM 1000 C CA . ARG A 1 75 ? 36.19114 77.48013 5.27832 1.000 35.63665 73 ARG A CA 1
ATOM 1001 C C . ARG A 1 75 ? 35.10054 78.25080 6.00686 1.000 35.52700 73 ARG A C 1
ATOM 1002 O O . ARG A 1 75 ? 35.14048 78.37473 7.23046 1.000 35.97795 73 ARG A O 1
ATOM 1023 N N . LYS A 1 76 ? 34.09755 78.73441 5.27414 1.000 35.69340 74 LYS A N 1
ATOM 1024 C CA . LYS A 1 76 ? 32.99521 79.46195 5.88742 1.000 38.00296 74 LYS A CA 1
ATOM 1025 C C . LYS A 1 76 ? 31.83805 78.56339 6.29298 1.000 34.93732 74 LYS A C 1
ATOM 1026 O O . LYS A 1 76 ? 30.99364 78.99222 7.08603 1.000 35.00332 74 LYS A O 1
ATOM 1045 N N . GLU A 1 77 ? 31.79837 77.32434 5.80258 1.000 32.68112 75 GLU A N 1
ATOM 1046 C CA . GLU A 1 77 ? 30.75169 76.37316 6.15857 1.000 32.81770 75 GLU A CA 1
ATOM 1047 C C . GLU A 1 77 ? 31.32578 74.97366 6.00248 1.000 30.32642 75 GLU A C 1
ATOM 1048 O O . GLU A 1 77 ? 32.34328 74.76959 5.34326 1.000 33.02141 75 GLU A O 1
ATOM 1060 N N . TRP A 1 78 ? 30.64969 74.01460 6.61778 1.000 25.68227 76 TRP A N 1
ATOM 1061 C CA . TRP A 1 78 ? 31.09862 72.62980 6.64903 1.000 23.91013 76 TRP A CA 1
ATOM 1062 C C . TRP A 1 78 ? 29.96628 71.69796 6.25075 1.000 23.05695 76 TRP A C 1
ATOM 1063 O O . TRP A 1 78 ? 28.78871 71.95603 6.54683 1.000 24.11103 76 TRP A O 1
ATOM 1084 N N . LEU A 1 79 ? 30.34565 70.62160 5.56897 1.000 22.40013 77 LEU A N 1
ATOM 1085 C CA . LEU A 1 79 ? 29.45442 69.55273 5.14349 1.000 22.15149 77 LEU A CA 1
ATOM 1086 C C . LEU A 1 79 ? 29.78490 68.30587 5.94731 1.000 21.85844 77 LEU A C 1
ATOM 1087 O O . LEU A 1 79 ? 30.93610 67.87768 5.96530 1.000 22.14377 77 LEU A O 1
ATOM 1103 N N . LEU A 1 80 ? 28.77774 67.71128 6.57181 1.000 20.88686 78 LEU A N 1
ATOM 1104 C CA . LEU A 1 80 ? 28.92957 66.46019 7.31712 1.000 20.40550 78 LEU A CA 1
ATOM 1105 C C . LEU A 1 80 ? 28.26255 65.38412 6.47790 1.000 20.13972 78 LEU A C 1
ATOM 1106 O O . LEU A 1 80 ? 27.04512 65.40753 6.29192 1.000 22.45102 78 LEU A O 1
ATOM 1122 N N . LEU A 1 81 ? 29.06356 64.47255 5.93465 1.000 20.77676 79 LEU A N 1
ATOM 1123 C CA . LEU A 1 81 ? 28.57780 63.38143 5.10170 1.000 21.71937 79 LEU A CA 1
ATOM 1124 C C . LEU A 1 81 ? 28.65324 62.08461 5.89917 1.000 21.29342 79 LEU A C 1
ATOM 1125 O O . LEU A 1 81 ? 29.65672 61.81817 6.55472 1.000 22.49229 79 LEU A O 1
ATOM 1141 N N . TYR A 1 82 ? 27.60207 61.27694 5.85290 1.000 21.15393 80 TYR A N 1
ATOM 1142 C CA . TYR A 1 82 ? 27.61189 60.00515 6.56082 1.000 21.15085 80 TYR A CA 1
ATOM 1143 C C . TYR A 1 82 ? 27.10290 58.89766 5.66042 1.000 21.39766 80 TYR A C 1
ATOM 1144 O O . TYR A 1 82 ? 26.16308 59.08577 4.89722 1.000 22.49574 80 TYR A O 1
ATOM 1162 N N . ASN A 1 83 ? 27.74762 5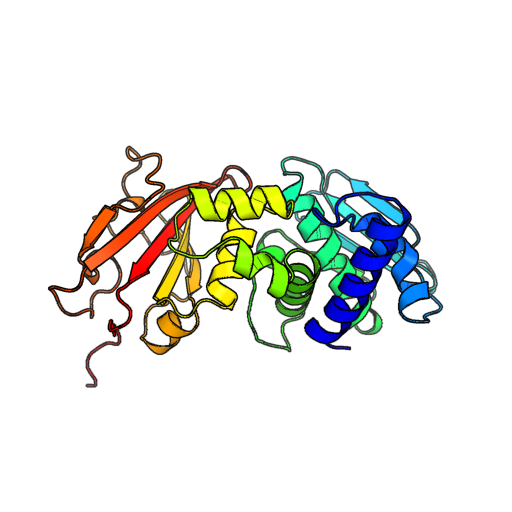7.74473 5.75516 1.000 21.56245 81 ASN A N 1
ATOM 1163 C CA . ASN A 1 83 ? 27.35939 56.60066 4.95077 1.000 22.25696 81 ASN A CA 1
ATOM 1164 C C . ASN A 1 83 ? 26.03810 56.01476 5.42230 1.000 23.84235 81 ASN A C 1
ATOM 1165 O O . ASN A 1 83 ? 25.82486 55.81739 6.62192 1.000 24.33585 81 ASN A O 1
ATOM 1176 N N . ASP A 1 84 ? 25.17865 55.67453 4.46648 1.000 25.58381 82 ASP A N 1
ATOM 1177 C CA . ASP A 1 84 ? 23.90553 55.03612 4.77029 1.000 29.47178 82 ASP A CA 1
ATOM 1178 C C . ASP A 1 84 ? 23.73368 53.72410 4.02093 1.000 31.27692 82 ASP A C 1
ATOM 1179 O O . ASP A 1 84 ? 22.62552 53.16584 4.03131 1.000 34.80080 82 ASP A O 1
ATOM 1188 N N . ALA A 1 85 ? 24.79876 53.19842 3.40991 1.000 32.20568 83 ALA A N 1
ATOM 1189 C CA . ALA A 1 85 ? 24.74382 51.94137 2.67087 1.000 33.72015 83 ALA A CA 1
ATOM 1190 C C . ALA A 1 85 ? 25.37885 50.80298 3.46148 1.000 34.56522 83 ALA A C 1
ATOM 1191 O O . ALA A 1 85 ? 26.47120 50.95282 4.01011 1.000 35.76893 83 ALA A O 1
ATOM 1198 N N . VAL A 1 86 ? 24.69123 49.65280 3.50067 1.000 35.28277 84 VAL A N 1
ATOM 1199 C CA . VAL A 1 86 ? 25.19285 48.45731 4.17715 1.000 37.23423 84 VAL A CA 1
ATOM 1200 C C . VAL A 1 86 ? 25.62706 48.80225 5.59827 1.000 36.30203 84 VAL A C 1
ATOM 1201 O O . VAL A 1 86 ? 26.74113 48.47044 6.01720 1.000 37.63726 84 VAL A O 1
ATOM 1214 N N . THR A 1 87 ? 24.74990 49.45221 6.35095 1.000 34.12828 85 THR A N 1
ATOM 1215 C CA . THR A 1 87 ? 25.07150 49.84629 7.72252 1.000 33.54220 85 THR A CA 1
ATOM 1216 C C . THR A 1 87 ? 23.79918 49.75136 8.56296 1.000 32.58564 85 THR A C 1
ATOM 1217 O O . THR A 1 87 ? 22.89013 48.97306 8.25380 1.000 34.81173 85 THR A O 1
ATOM 1228 N N . SER A 1 88 ? 23.75336 50.50142 9.65472 1.000 30.92670 86 SER A N 1
ATOM 1229 C CA . SER A 1 88 ? 22.65224 50.43171 10.60072 1.000 30.23258 86 SER A CA 1
ATOM 1230 C C . SER A 1 88 ? 22.38450 51.82228 11.14569 1.000 28.28416 86 SER A C 1
ATOM 1231 O O . SER A 1 88 ? 23.26416 52.68775 11.11219 1.000 27.41696 86 SER A O 1
ATOM 1239 N N . PRO A 1 89 ? 21.17594 52.06588 11.65740 1.000 27.97587 87 PRO A N 1
ATOM 1240 C CA . PRO A 1 89 ? 20.91195 53.36904 12.29459 1.000 27.61491 87 PRO A CA 1
ATOM 1241 C C . PRO A 1 89 ? 21.88635 53.68387 13.41377 1.000 24.77632 87 PRO A C 1
ATOM 1242 O O . PRO A 1 89 ? 22.29434 54.84185 13.56906 1.000 24.31665 87 PRO A O 1
ATOM 1253 N N . GLY A 1 90 ? 22.27669 52.68773 14.20395 1.000 24.06846 88 GLY A N 1
ATOM 1254 C CA . GLY A 1 90 ? 23.20555 52.93340 15.28844 1.000 22.55201 88 GLY A CA 1
ATOM 1255 C C . GLY A 1 90 ? 24.59553 53.30423 14.80562 1.000 21.21254 88 GLY A C 1
ATOM 1256 O O . GLY A 1 90 ? 25.25441 54.16554 15.39784 1.000 20.11648 88 GLY A O 1
ATOM 1260 N N . ARG A 1 91 ? 25.05176 52.69571 13.71775 1.000 21.74489 89 ARG A N 1
ATOM 1261 C CA . ARG A 1 91 ? 26.34142 53.09737 13.16127 1.000 22.13063 89 ARG A CA 1
ATOM 1262 C C . ARG A 1 91 ? 26.26533 54.50160 12.58452 1.000 20.99078 89 ARG A C 1
ATOM 1263 O O . ARG A 1 91 ? 27.20808 55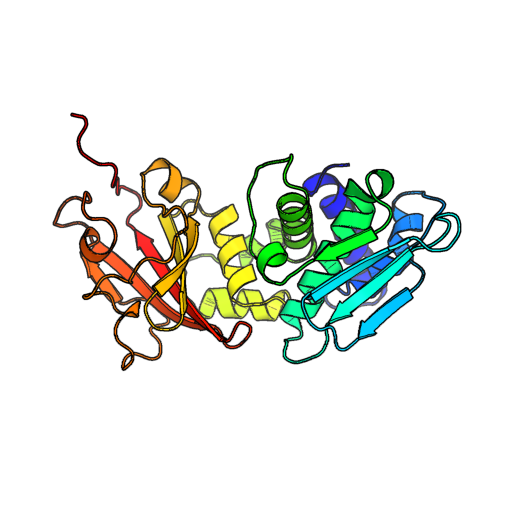.28677 12.72817 1.000 21.22606 89 ARG A O 1
ATOM 1284 N N . MET A 1 92 ? 25.16229 54.83461 11.91407 1.000 20.87759 90 MET A N 1
ATOM 1285 C CA . MET A 1 92 ? 25.02227 56.16707 11.33937 1.000 20.68320 90 MET A CA 1
ATOM 1286 C C . MET A 1 92 ? 25.03668 57.23780 12.42125 1.000 19.40153 90 MET A C 1
ATOM 1287 O O . MET A 1 92 ? 25.69582 58.27819 12.27134 1.000 19.10585 90 MET A O 1
ATOM 1301 N N . ARG A 1 93 ? 24.31260 57.01388 13.51331 1.000 19.21894 91 ARG A N 1
ATOM 1302 C CA . ARG A 1 93 ? 24.25169 58.00837 14.57651 1.000 18.45858 91 ARG A CA 1
ATOM 1303 C C . ARG A 1 93 ? 25.62035 58.20661 15.19763 1.000 17.75265 91 ARG A C 1
ATOM 1304 O O . ARG A 1 93 ? 26.04648 59.33967 15.43305 1.000 18.05979 91 ARG A O 1
ATOM 1325 N N . PHE A 1 94 ? 26.35306 57.11933 15.42159 1.000 17.86507 92 PHE A N 1
ATOM 1326 C CA . PHE A 1 94 ? 27.68855 57.25658 15.98620 1.000 18.05629 92 PHE A CA 1
ATOM 1327 C C . PHE A 1 94 ? 28.62056 57.98953 15.02257 1.000 17.27931 92 PHE A C 1
ATOM 1328 O O . PHE A 1 94 ? 29.40179 58.85287 15.44340 1.000 17.57493 92 PHE A O 1
ATOM 1345 N N . THR A 1 95 ? 28.54767 57.67405 13.72985 1.000 17.26691 93 THR A N 1
ATOM 1346 C CA . THR A 1 95 ? 29.37018 58.37531 12.74550 1.000 18.27734 93 THR A CA 1
ATOM 1347 C C . THR A 1 95 ? 29.06816 59.85533 12.74588 1.000 17.25231 93 THR A C 1
ATOM 1348 O O . THR A 1 95 ? 29.98609 60.67823 12.67718 1.000 17.53721 93 THR A O 1
ATOM 1359 N N . GLN A 1 96 ? 27.78745 60.21778 12.81805 1.000 17.39199 94 GLN A N 1
ATOM 1360 C CA . GLN A 1 96 ? 27.42876 61.62889 12.83478 1.000 17.55580 94 GLN A CA 1
ATOM 1361 C C . GLN A 1 96 ? 28.02740 62.31500 14.05122 1.000 17.20404 94 GLN A C 1
ATOM 1362 O O . GLN A 1 96 ? 28.59926 63.40740 13.94145 1.000 17.85534 94 GLN A O 1
ATOM 1376 N N . ALA A 1 97 ? 27.93212 61.67607 15.21806 1.000 17.50070 95 ALA A N 1
ATOM 1377 C CA . ALA A 1 97 ? 28.48049 62.25512 16.43394 1.000 16.83351 95 ALA A CA 1
ATOM 1378 C C . ALA A 1 97 ? 29.99854 62.34971 16.36827 1.000 17.08888 95 ALA A C 1
ATOM 1379 O O . ALA A 1 97 ? 30.58691 63.31744 16.85821 1.000 17.76957 95 ALA A O 1
ATOM 1386 N N . HIS A 1 98 ? 30.64369 61.34072 15.79222 1.000 17.56020 96 HIS A N 1
ATOM 1387 C CA . HIS A 1 98 ? 32.09296 61.34306 15.61669 1.000 17.71494 96 HIS A CA 1
ATOM 1388 C C . HIS A 1 98 ? 32.54185 62.51361 14.75926 1.000 17.92241 96 HIS A C 1
ATOM 1389 O O . HIS A 1 98 ? 33.47812 63.24015 15.12712 1.000 17.65070 96 HIS A O 1
ATOM 1403 N N . GLU A 1 99 ? 31.86086 62.74444 13.63175 1.000 17.08498 97 GLU A N 1
ATOM 1404 C CA . GLU A 1 99 ? 32.22350 63.87347 12.77269 1.000 17.41720 97 GLU A CA 1
ATOM 1405 C C . GLU A 1 99 ? 31.94159 65.19725 13.46302 1.000 17.93643 97 GLU A C 1
ATOM 1406 O O . GLU A 1 99 ? 32.71338 66.15549 13.32267 1.000 18.46509 97 GLU A O 1
ATOM 1418 N N . LEU A 1 100 ? 30.85134 65.27413 14.21995 1.000 18.14915 98 LEU A N 1
ATOM 1419 C CA . LEU A 1 100 ? 30.59565 66.47123 15.02840 1.000 18.48582 98 LEU A CA 1
ATOM 1420 C C . LEU A 1 100 ? 31.73119 66.71399 16.02445 1.000 18.54931 98 LEU A C 1
ATOM 1421 O O . LEU A 1 100 ? 32.12294 67.85992 16.26627 1.000 19.99242 98 LEU A O 1
ATOM 1437 N N . GLY A 1 101 ? 32.29025 65.63403 16.58486 1.000 18.35237 99 GLY A N 1
ATOM 1438 C CA . GLY A 1 101 ? 33.47032 65.74983 17.42839 1.000 19.00846 99 GLY A CA 1
ATOM 1439 C C . GLY A 1 101 ? 34.65164 66.37590 16.70485 1.000 18.51531 99 GLY A C 1
ATOM 1440 O O . GLY A 1 101 ? 35.32839 67.24699 17.25052 1.000 18.87800 99 GLY A O 1
ATOM 1444 N N . HIS A 1 102 ? 34.90640 65.96523 15.45996 1.000 18.50805 100 HIS A N 1
ATOM 1445 C CA . HIS A 1 102 ? 35.97860 66.61620 14.70010 1.000 18.41047 100 HIS A CA 1
ATOM 1446 C C . HIS A 1 102 ? 35.67786 68.09183 14.48513 1.000 18.68806 100 HIS A C 1
ATOM 1447 O O . HIS A 1 102 ? 36.57410 68.93839 14.58590 1.000 19.35628 100 HIS A O 1
ATOM 1461 N N . TYR A 1 103 ? 34.43019 68.42224 14.16525 1.000 19.01744 101 TYR A N 1
ATOM 1462 C CA . TYR A 1 103 ? 34.06135 69.82184 13.98253 1.000 20.42636 101 TYR A CA 1
ATOM 1463 C C . TYR A 1 103 ? 34.39728 70.65795 15.21910 1.000 20.20958 101 TYR A C 1
ATOM 1464 O O . TYR A 1 103 ? 35.02845 71.71494 15.11624 1.000 21.18389 101 TYR A O 1
ATOM 1482 N N . ILE A 1 104 ? 33.98788 70.19246 16.39251 1.000 20.18988 102 ILE A N 1
ATOM 1483 C CA . ILE A 1 104 ? 34.19337 70.92850 17.63815 1.000 21.11253 102 ILE A CA 1
ATOM 1484 C C . ILE A 1 104 ? 35.66820 70.95932 18.02623 1.000 21.67310 102 ILE A C 1
ATOM 1485 O O . ILE A 1 104 ? 36.19072 71.99868 18.44475 1.000 24.00234 102 ILE A O 1
ATOM 1501 N N . LEU A 1 105 ? 36.35718 69.83003 17.91319 1.000 21.13501 103 LEU A N 1
ATOM 1502 C CA . LEU A 1 105 ? 37.63447 69.65360 18.58964 1.000 21.62153 103 LEU A CA 1
ATOM 1503 C C . LEU A 1 105 ? 38.84162 69.84477 17.69726 1.000 21.87434 103 LEU A C 1
ATOM 1504 O O . LEU A 1 105 ? 39.91858 70.17278 18.21308 1.000 23.35072 103 LEU A O 1
ATOM 1520 N N . HIS A 1 106 ? 38.71127 69.58435 16.39075 1.000 20.70224 104 HIS A N 1
ATOM 1521 C CA . HIS A 1 106 ? 39.87032 69.39709 15.52684 1.000 20.62986 104 HIS A CA 1
ATOM 1522 C C . HIS A 1 106 ? 39.84988 70.19808 14.23094 1.000 21.39992 104 HIS A C 1
ATOM 1523 O O . HIS A 1 106 ? 40.82909 70.14896 13.48305 1.000 21.62612 104 HIS A O 1
ATOM 1537 N N . ARG A 1 107 ? 38.78984 70.94228 13.94193 1.000 21.84315 105 ARG A N 1
ATOM 1538 C CA . ARG A 1 107 ? 38.61418 71.44414 12.58242 1.000 21.96203 105 ARG A CA 1
ATOM 1539 C C . ARG A 1 107 ? 39.63731 72.48983 12.17474 1.000 22.81516 105 ARG A C 1
ATOM 1540 O O . ARG A 1 107 ? 39.79281 72.72625 10.97911 1.000 24.12645 105 ARG A O 1
ATOM 1561 N N . MET A 1 108 ? 40.31364 73.14008 13.10513 1.000 23.76490 106 MET A N 1
ATOM 1562 C CA . MET A 1 108 ? 41.37497 74.06564 12.71308 1.000 26.22566 106 MET A CA 1
ATOM 1563 C C . MET A 1 108 ? 42.64477 73.34905 12.28779 1.000 26.79710 106 MET A C 1
ATOM 1564 O O . MET A 1 108 ? 43.54613 74.00052 11.75275 1.000 29.19330 106 MET A O 1
ATOM 1578 N N . GLN A 1 109 ? 42.71939 72.03009 12.46181 1.000 25.86957 107 GLN A N 1
ATOM 1579 C CA . GLN A 1 109 ? 43.91908 71.28113 12.10563 1.000 26.46320 107 GLN A CA 1
ATOM 1580 C C . GLN A 1 109 ? 43.96120 70.82877 10.65655 1.000 26.81696 107 GLN A C 1
ATOM 1581 O O . GLN A 1 109 ? 45.05194 70.53831 10.14918 1.000 28.72769 107 GLN A O 1
ATOM 1595 N N . ARG A 1 110 ? 42.81086 70.71931 9.99804 1.000 26.09157 108 ARG A N 1
ATOM 1596 C CA . ARG A 1 110 ? 42.73856 70.11299 8.67997 1.000 26.68593 108 ARG A CA 1
ATOM 1597 C C . ARG A 1 110 ? 41.64670 70.78734 7.86643 1.000 24.98792 108 ARG A C 1
ATOM 1598 O O . ARG A 1 110 ? 40.78751 71.49278 8.39792 1.000 26.27299 108 ARG A O 1
ATOM 1619 N N . GLU A 1 111 ? 41.67156 70.52612 6.56440 1.000 26.09762 109 GLU A N 1
ATOM 1620 C CA . GLU A 1 111 ? 40.63661 71.00269 5.65964 1.000 25.61261 109 GLU A CA 1
ATOM 1621 C C . GLU A 1 111 ? 39.47852 70.03125 5.54902 1.000 24.10628 109 GLU A C 1
ATOM 1622 O O . GLU A 1 111 ? 38.40348 70.40668 5.07123 1.000 25.66510 109 GLU A O 1
ATOM 1634 N N . SER A 1 112 ? 39.67804 68.79286 5.98137 1.000 21.90415 110 SER A N 1
ATOM 1635 C CA . SER A 1 112 ? 38.65255 67.77387 5.89150 1.000 21.17003 110 SER A CA 1
ATOM 1636 C C . SER A 1 112 ? 39.08202 66.57175 6.71667 1.000 19.90892 110 SER A C 1
ATOM 1637 O O . SER A 1 112 ? 40.26647 66.38267 7.01290 1.000 20.71687 110 SER A O 1
ATOM 1645 N N . PHE A 1 113 ? 38.09484 65.72255 6.99635 1.000 18.74929 111 PHE A N 1
ATOM 1646 C CA . PHE A 1 113 ? 38.25415 64.47246 7.72445 1.000 18.36036 111 PHE A CA 1
ATOM 1647 C C . PHE A 1 113 ? 37.45779 63.40647 6.98194 1.000 18.18274 111 PHE A C 1
ATOM 1648 O O . PHE A 1 113 ? 36.29507 63.63428 6.64529 1.000 19.43684 111 PHE A O 1
ATOM 1665 N N . GLN A 1 114 ? 38.06204 62.24466 6.75327 1.000 18.99306 112 GLN A N 1
ATOM 1666 C CA . GLN A 1 114 ? 37.39289 61.07934 6.19527 1.000 19.03534 112 GLN A CA 1
ATOM 1667 C C . GLN A 1 114 ? 37.73015 59.91431 7.10595 1.000 19.57408 112 GLN A C 1
ATOM 1668 O O . GLN A 1 114 ? 38.90595 59.64254 7.35256 1.000 21.63606 112 GLN A O 1
ATOM 1682 N N . CYS A 1 115 ? 36.69918 59.21347 7.59226 1.000 18.94951 113 CYS A N 1
ATOM 1683 C CA . CYS A 1 115 ? 36.83268 58.33495 8.75303 1.000 18.71378 113 CYS A CA 1
ATOM 1684 C C . CYS A 1 115 ? 36.18406 56.99071 8.48081 1.000 19.85752 113 CYS A C 1
ATOM 1685 O O . CYS A 1 115 ? 35.04319 56.93374 8.01159 1.000 21.30028 113 CYS A O 1
ATOM 1692 N N . SER A 1 116 ? 36.93212 55.92153 8.75123 1.000 20.67025 114 SER A N 1
ATOM 1693 C CA . SER A 1 116 ? 36.48858 54.56667 8.46238 1.000 21.45943 114 SER A CA 1
ATOM 1694 C C . SER A 1 116 ? 35.77411 53.92620 9.65988 1.000 21.90724 114 SER A C 1
ATOM 1695 O O . SER A 1 116 ? 35.80498 54.44164 10.78443 1.000 20.52905 114 SER A O 1
ATOM 1703 N N . ASP A 1 117 ? 35.15472 52.75927 9.40902 1.000 23.08722 115 ASP A N 1
ATOM 1704 C CA . ASP A 1 117 ? 34.60805 51.99130 10.52658 1.000 25.88323 115 ASP A CA 1
ATOM 1705 C C . ASP A 1 117 ? 35.67133 51.74799 11.58974 1.000 22.04572 115 ASP A C 1
ATOM 1706 O O . ASP A 1 117 ? 35.38628 51.80567 12.78733 1.000 22.54447 115 ASP A O 1
ATOM 1715 N N . ALA A 1 118 ? 36.90369 51.42617 11.16931 1.000 22.00821 116 ALA A N 1
ATOM 1716 C CA . ALA A 1 118 ? 37.96958 51.19892 12.14427 1.000 22.29698 116 ALA A CA 1
ATOM 1717 C C . ALA A 1 118 ? 38.17917 52.42502 13.02311 1.000 21.99445 116 ALA A C 1
ATOM 1718 O O . ALA A 1 118 ? 38.38961 52.29914 14.23533 1.000 22.66350 116 ALA A O 1
ATOM 1725 N N . ASP A 1 119 ? 38.11398 53.62039 12.43697 1.000 20.63089 117 ASP A N 1
ATOM 1726 C CA . ASP A 1 119 ? 38.23788 54.82693 13.23730 1.000 19.28243 117 ASP A CA 1
ATOM 1727 C C . ASP A 1 119 ? 37.15066 54.89869 14.30477 1.000 20.04121 117 ASP A C 1
ATOM 1728 O O . ASP A 1 119 ? 37.39928 55.39942 15.39965 1.000 23.05702 117 ASP A O 1
ATOM 1737 N N . MET A 1 120 ? 35.94937 54.41396 13.99625 1.000 19.16557 118 MET A N 1
ATOM 1738 C CA . MET A 1 120 ? 34.84379 54.48901 14.93814 1.000 19.58839 118 MET A CA 1
ATOM 1739 C C . MET A 1 120 ? 34.96500 53.47082 16.06546 1.000 19.71906 118 MET A C 1
ATOM 1740 O O . MET A 1 120 ? 34.28060 53.60223 17.07158 1.000 21.22231 118 MET A O 1
ATOM 1754 N N . LEU A 1 121 ? 35.79525 52.43632 15.89676 1.000 20.37740 119 LEU A N 1
ATOM 1755 C CA . LEU A 1 121 ? 36.01037 51.40118 16.89930 1.000 22.00090 119 LEU A CA 1
ATOM 1756 C C . LEU A 1 121 ? 37.22848 51.66986 17.76326 1.000 21.60277 119 LEU A C 1
ATOM 1757 O O . LEU A 1 121 ? 37.41432 50.99911 18.78343 1.000 22.66339 119 LEU A O 1
ATOM 1773 N N . ASN A 1 122 ? 38.04190 52.63858 17.39006 1.000 21.82072 120 ASN A N 1
ATOM 1774 C CA . ASN A 1 122 ? 39.32777 52.87592 18.01611 1.000 24.99149 120 ASN A CA 1
ATOM 1775 C C . ASN A 1 122 ? 39.17870 53.81227 19.20652 1.000 25.14628 120 ASN A C 1
ATOM 1776 O O . ASN A 1 122 ? 39.71405 54.90915 19.23923 1.000 27.89700 120 ASN A O 1
ATOM 1787 N N . TRP A 1 123 ? 38.41698 53.38915 20.18419 1.000 24.95320 121 TRP A N 1
ATOM 1788 C CA . TRP A 1 123 ? 38.29378 54.18965 21.38258 1.000 24.66971 121 TRP A CA 1
ATOM 1789 C C . TRP A 1 123 ? 39.54890 53.96568 22.19430 1.000 26.26308 121 TRP A C 1
ATOM 1790 O O . TRP A 1 123 ? 40.00168 52.82827 22.37995 1.000 28.70090 121 TRP A O 1
ATOM 1811 N N . SER A 1 124 ? 40.14629 55.04813 22.62960 1.000 24.84962 122 SER A N 1
ATOM 1812 C CA . SER A 1 124 ? 41.27058 54.99801 23.54432 1.000 25.11685 122 SER A CA 1
ATOM 1813 C C . SER A 1 124 ? 41.27626 56.31598 24.29102 1.000 25.04545 122 SER A C 1
ATOM 1814 O O . SER A 1 124 ? 40.55743 57.25518 23.93582 1.000 25.39393 122 SER A O 1
ATOM 1822 N N . GLN A 1 125 ? 42.13524 56.39030 25.30218 1.000 26.23994 123 GLN A N 1
ATOM 1823 C CA . GLN A 1 125 ? 42.30288 57.59291 26.09601 1.000 27.68079 123 GLN A CA 1
ATOM 1824 C C . GLN A 1 125 ? 43.49974 58.43002 25.66215 1.000 27.24986 123 GLN A C 1
ATOM 1825 O O . GLN A 1 125 ? 43.83972 59.38516 26.35521 1.000 29.50066 123 GLN A O 1
ATOM 1839 N N . ASP A 1 126 ? 44.12398 58.12521 24.52211 1.000 25.60051 124 ASP A N 1
ATOM 1840 C CA . ASP A 1 126 ? 45.27364 58.89426 24.04320 1.000 25.49694 124 ASP A CA 1
ATOM 1841 C C . ASP A 1 126 ? 44.75847 60.19881 23.43506 1.000 25.74758 124 ASP A C 1
ATOM 1842 O O . ASP A 1 126 ? 44.12654 60.18950 22.37758 1.000 25.55386 124 ASP A O 1
ATOM 1851 N N . GLU A 1 127 ? 45.07983 61.33641 24.06911 1.000 26.99010 125 GLU A N 1
ATOM 1852 C CA . GLU A 1 127 ? 44.53753 62.61140 23.61843 1.000 27.52493 125 GLU A CA 1
ATOM 1853 C C . GLU A 1 127 ? 45.13445 63.07798 22.29327 1.000 26.57646 125 GLU A C 1
ATOM 1854 O O . GLU A 1 127 ? 44.56011 63.95993 21.65056 1.000 28.00848 125 GLU A O 1
ATOM 1866 N N . ARG A 1 128 ? 46.25215 62.49739 21.85060 1.000 25.35130 126 ARG A N 1
ATOM 1867 C CA . ARG A 1 128 ? 46.83857 62.88746 20.57280 1.000 25.51039 126 ARG A CA 1
ATOM 1868 C C . ARG A 1 128 ? 46.26871 62.12498 19.39172 1.000 24.62073 126 ARG A C 1
ATOM 1869 O O . ARG A 1 128 ? 46.60245 62.44895 18.24699 1.000 26.33612 126 ARG A O 1
ATOM 1890 N N . ASP A 1 129 ? 45.42156 61.12753 19.64781 1.000 23.61833 127 ASP A N 1
ATOM 1891 C CA . ASP A 1 129 ? 44.75129 60.34031 18.61538 1.000 22.25390 127 ASP A CA 1
ATOM 1892 C C . ASP A 1 129 ? 43.40589 61.00406 18.37020 1.000 21.14210 127 ASP A C 1
ATOM 1893 O O . ASP A 1 129 ? 42.47040 60.84356 19.16224 1.000 21.38290 127 ASP A O 1
ATOM 1902 N N . ILE A 1 130 ? 43.29947 61.75131 17.26828 1.000 21.68924 128 ILE A N 1
ATOM 1903 C CA . ILE A 1 130 ? 42.07415 62.52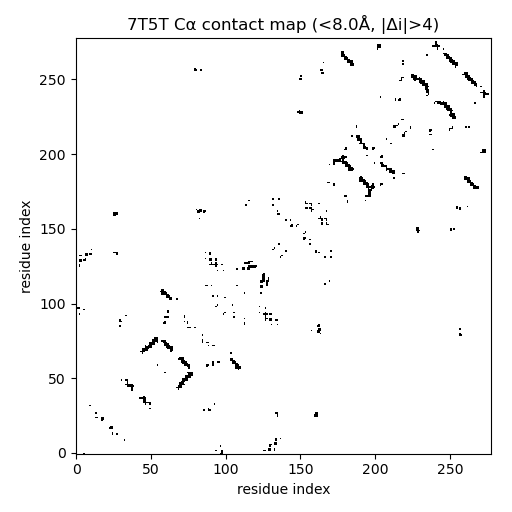301 17.07598 1.000 21.47461 128 ILE A CA 1
ATOM 1904 C C . ILE A 1 130 ? 40.87393 61.63953 16.79675 1.000 20.46852 128 ILE A C 1
ATOM 1905 O O . ILE A 1 130 ? 39.73878 62.07277 17.01711 1.000 19.94620 128 ILE A O 1
ATOM 1921 N N . GLU A 1 131 ? 41.09393 60.44294 16.23919 1.000 19.46597 129 GLU A N 1
ATOM 1922 C CA . GLU A 1 131 ? 39.98536 59.52036 16.00762 1.000 19.19744 129 GLU A CA 1
ATOM 1923 C C . GLU A 1 131 ? 39.44655 58.99716 17.32592 1.000 19.72611 129 GLU A C 1
ATOM 1924 O O . GLU A 1 131 ? 38.23158 58.98990 17.54272 1.000 19.48602 129 GLU A O 1
ATOM 1936 N N . ALA A 1 132 ? 40.34301 58.60131 18.22991 1.000 19.71166 130 ALA A N 1
ATOM 1937 C CA . ALA A 1 132 ? 39.93240 58.21037 19.56663 1.000 20.28105 130 ALA A CA 1
ATOM 1938 C C . ALA A 1 132 ? 39.21951 59.35104 20.27751 1.000 18.80727 130 ALA A C 1
ATOM 1939 O O . ALA A 1 132 ? 38.19858 59.13156 20.93438 1.000 19.61549 130 ALA A O 1
ATOM 1946 N N . GLN A 1 133 ? 39.71963 60.57766 20.13943 1.000 18.81337 131 GLN A N 1
ATOM 1947 C CA . GLN A 1 133 ? 39.08389 61.70251 20.81531 1.000 19.80298 131 GLN A CA 1
ATOM 1948 C C . GLN A 1 133 ? 37.67347 61.95656 20.28401 1.000 19.64578 131 GLN A C 1
ATOM 1949 O O . GLN A 1 133 ? 36.75752 62.23327 21.06342 1.000 20.05551 131 GLN A O 1
ATOM 1963 N N . ALA A 1 134 ? 37.48109 61.84913 18.96353 1.000 18.06760 132 ALA A N 1
ATOM 1964 C CA . ALA A 1 134 ? 36.13776 61.97722 18.40126 1.000 17.57506 132 ALA A CA 1
ATOM 1965 C C . ALA A 1 134 ? 35.21902 60.85476 18.86457 1.000 18.09576 132 ALA A C 1
ATOM 1966 O O . ALA A 1 134 ? 34.02872 61.09589 19.12450 1.000 18.78582 132 ALA A O 1
ATOM 1973 N N . ASP A 1 135 ? 35.76099 59.64926 19.02440 1.000 18.64933 133 ASP A N 1
ATOM 1974 C CA . ASP A 1 135 ? 34.97434 58.54443 19.56593 1.000 18.44087 133 ASP A CA 1
ATOM 1975 C C . ASP A 1 135 ? 34.57388 58.80439 21.00895 1.000 18.59143 133 ASP A C 1
ATOM 1976 O O . ASP A 1 135 ? 33.43406 58.51922 21.39837 1.000 19.37338 133 ASP A O 1
ATOM 1985 N N . LEU A 1 136 ? 35.50535 59.30681 21.83253 1.000 19.60691 134 LEU A N 1
ATOM 1986 C CA . LEU A 1 136 ? 35.16190 59.61068 23.21574 1.000 20.93032 134 LEU A CA 1
ATOM 1987 C C . LEU A 1 136 ? 34.06390 60.65383 23.26814 1.000 19.20613 134 LEU A C 1
ATOM 1988 O O . LEU A 1 136 ? 33.08060 60.50457 23.99929 1.000 20.21474 134 LEU A O 1
ATOM 2004 N N . PHE A 1 137 ? 34.19977 61.70978 22.47024 1.000 18.79391 135 PHE A N 1
ATOM 2005 C CA . PHE A 1 137 ? 33.14261 62.70957 22.37641 1.000 19.05562 135 PHE A CA 1
ATOM 2006 C C . PHE A 1 137 ? 31.80291 62.06144 22.05433 1.000 19.53121 135 PHE A C 1
ATOM 2007 O O . PHE A 1 137 ? 30.78556 62.34233 22.71174 1.000 19.63575 135 PHE A O 1
ATOM 2024 N N . ALA A 1 138 ? 31.77613 61.21517 21.01080 1.000 18.30598 136 ALA A N 1
ATOM 2025 C CA . ALA A 1 138 ? 30.52356 60.58707 20.60867 1.000 18.44030 136 ALA A CA 1
ATOM 2026 C C . ALA A 1 138 ? 29.95192 59.73791 21.73608 1.000 18.46501 136 ALA A C 1
ATOM 2027 O O . ALA A 1 138 ? 28.74043 59.75924 21.99207 1.000 19.30127 136 ALA A O 1
ATOM 2034 N N . SER A 1 139 ? 30.81498 59.00624 22.44047 1.000 19.10654 137 SER A N 1
ATOM 2035 C CA . SER A 1 139 ? 30.34152 58.20400 23.57122 1.000 20.08447 137 SER A CA 1
ATOM 2036 C C . SER A 1 139 ? 29.75283 59.06781 24.68935 1.000 19.90437 137 SER A C 1
ATOM 2037 O O . SER A 1 139 ? 28.75452 58.68203 25.32019 1.000 21.66445 137 SER A O 1
ATOM 2045 N N . TYR A 1 140 ? 30.35286 60.21906 24.97076 1.000 20.25777 138 TYR A N 1
ATOM 2046 C CA . TYR A 1 140 ? 29.84151 61.07554 26.03454 1.000 20.48642 138 TYR A CA 1
ATOM 2047 C C . TYR A 1 140 ? 28.54006 61.74929 25.64131 1.000 20.55819 138 TYR A C 1
ATOM 2048 O O . TYR A 1 140 ? 27.69167 62.00008 26.50959 1.000 22.62975 138 TYR A O 1
ATOM 2066 N N . LEU A 1 141 ? 28.37772 62.07985 24.35223 1.000 20.23260 139 LEU A N 1
ATOM 2067 C CA . LEU A 1 141 ? 27.16491 62.74887 23.89250 1.000 20.13847 139 LEU A CA 1
ATOM 2068 C C . LEU A 1 141 ? 26.00351 61.76919 23.80852 1.000 20.88289 139 LEU A C 1
ATOM 2069 O O . LEU A 1 141 ? 24.88680 62.06425 24.23290 1.000 21.74856 139 LEU A O 1
ATOM 2085 N N . LEU A 1 142 ? 26.24104 60.60851 23.20335 1.000 19.10469 140 LEU A N 1
ATOM 2086 C CA . LEU A 1 142 ? 25.15546 59.69199 22.90734 1.000 18.85329 140 LEU A CA 1
ATOM 2087 C C . LEU A 1 142 ? 24.74447 58.85825 24.10080 1.000 20.16762 140 LEU A C 1
ATOM 2088 O O . LEU A 1 142 ? 23.60677 58.36722 24.12030 1.000 20.40457 140 LEU A O 1
ATOM 2104 N N . MET A 1 143 ? 25.66472 58.63389 25.03959 1.000 19.45133 141 MET A N 1
ATOM 2105 C CA . MET A 1 143 ? 25.46235 57.72182 26.17085 1.000 19.43996 141 MET A CA 1
ATOM 2106 C C . MET A 1 143 ? 25.96203 58.40709 27.43735 1.000 21.40006 141 MET A C 1
ATOM 2107 O O . MET A 1 143 ? 26.91269 57.95658 28.07330 1.000 22.31060 141 MET A O 1
ATOM 2121 N N . PRO A 1 144 ? 25.31242 59.49316 27.85376 1.000 22.55601 142 PRO A N 1
ATOM 2122 C CA . PRO A 1 144 ? 25.77920 60.19800 29.05816 1.000 24.62031 142 PRO A CA 1
ATOM 2123 C C . PRO A 1 144 ? 25.76696 59.25943 30.25390 1.000 25.61180 142 PRO A C 1
ATOM 2124 O O . PRO A 1 144 ? 24.78118 58.55655 30.49543 1.000 25.59507 142 PRO A O 1
ATOM 2135 N N . LEU A 1 145 ? 26.88406 59.22697 30.98367 1.000 26.38647 143 LEU A N 1
ATOM 2136 C CA . LEU A 1 145 ? 27.07766 58.19973 32.00841 1.000 27.36873 143 LEU A CA 1
ATOM 2137 C C . LEU A 1 145 ? 26.01499 58.25595 33.10039 1.000 28.81869 143 LEU A C 1
ATOM 2138 O O . LEU A 1 145 ? 25.58166 57.20622 33.59321 1.000 29.41463 143 LEU A O 1
ATOM 2154 N N . ASP A 1 146 ? 25.56738 59.45942 33.47228 1.000 30.68723 144 ASP A N 1
ATOM 2155 C CA . ASP A 1 146 ? 24.51869 59.58693 34.48037 1.000 37.13002 144 ASP A CA 1
ATOM 2156 C C . ASP A 1 146 ? 23.32018 58.72371 34.13121 1.000 35.26822 144 ASP A C 1
ATOM 2157 O O . ASP A 1 146 ? 22.72133 58.07914 35.00074 1.000 36.71926 144 ASP A O 1
ATOM 2166 N N . ASP A 1 147 ? 22.93319 58.73033 32.85953 1.000 30.81497 145 ASP A N 1
ATOM 2167 C CA . ASP A 1 147 ? 21.79421 57.94480 32.42217 1.000 29.13333 145 ASP A CA 1
ATOM 2168 C C . ASP A 1 147 ? 22.19136 56.50095 32.14840 1.000 28.23915 145 ASP A C 1
ATOM 2169 O O . ASP A 1 147 ? 21.47448 55.58186 32.54203 1.000 28.33989 145 ASP A O 1
ATOM 2178 N N . TYR A 1 148 ? 23.34437 56.28619 31.52115 1.000 26.56011 146 TYR A N 1
ATOM 2179 C CA . TYR A 1 148 ? 23.76261 54.93149 31.16768 1.000 26.72325 146 TYR A CA 1
ATOM 2180 C C . TYR A 1 148 ? 23.89722 54.05141 32.40446 1.000 28.77865 146 TYR A C 1
ATOM 2181 O O . TYR A 1 148 ? 23.49587 52.87652 32.38409 1.000 28.40424 146 TYR A O 1
ATOM 2199 N N . ARG A 1 149 ? 24.47018 54.59613 33.48720 1.000 31.19177 147 ARG A N 1
ATOM 2200 C CA . ARG A 1 149 ? 24.65843 53.81167 34.70773 1.000 35.49360 147 ARG A CA 1
ATOM 2201 C C . ARG A 1 149 ? 23.34845 53.20300 35.18908 1.000 34.50279 147 ARG A C 1
ATOM 2202 O O . ARG A 1 149 ? 23.34460 52.11477 35.77339 1.000 34.67545 147 ARG A O 1
ATOM 2223 N N . LYS A 1 150 ? 22.23156 53.90134 34.98539 1.000 33.00071 148 LYS A N 1
ATOM 2224 C CA . LYS A 1 150 ? 20.94000 53.41372 35.44491 1.000 33.74760 148 LYS A CA 1
ATOM 2225 C C . LYS A 1 150 ? 20.45798 52.20305 34.66458 1.000 33.12672 148 LYS A C 1
ATOM 2226 O O . LYS A 1 150 ? 19.51529 51.53480 35.12029 1.000 34.78794 148 LYS A O 1
ATOM 2245 N N . GLN A 1 151 ? 21.09528 51.89104 33.53316 1.000 31.93785 149 GLN A N 1
ATOM 2246 C CA . GLN A 1 151 ? 20.68813 50.76920 32.70192 1.000 31.48363 149 GLN A CA 1
ATOM 2247 C C . GLN A 1 151 ? 21.42309 49.48125 33.03887 1.000 31.96804 149 GLN A C 1
ATOM 2248 O O . GLN A 1 151 ? 21.04030 48.42508 32.52506 1.000 32.68068 149 GLN A O 1
ATOM 2262 N N . VAL A 1 152 ? 22.49467 49.54949 33.82715 1.000 33.80163 150 VAL A N 1
ATOM 2263 C CA . VAL A 1 152 ? 23.31271 48.38793 34.18694 1.000 34.39631 150 VAL A CA 1
ATOM 2264 C C . VAL A 1 152 ? 23.46611 48.39619 35.70479 1.000 37.79767 150 VAL A C 1
ATOM 2265 O O . VAL A 1 152 ? 24.30849 49.11660 36.25081 1.000 38.10692 150 VAL A O 1
ATOM 2278 N N . THR A 1 153 ? 22.68260 47.57040 36.39074 1.000 41.12684 151 THR A N 1
ATOM 2279 C CA . THR A 1 153 ? 22.68092 47.59861 37.84721 1.000 44.93511 151 THR A CA 1
ATOM 2280 C C . THR A 1 153 ? 23.15389 46.27790 38.44738 1.000 48.33355 151 THR A C 1
ATOM 2281 O O . THR A 1 153 ? 24.29606 46.17911 38.91154 1.000 48.82278 151 THR A O 1
ATOM 2292 N N . THR A 1 154 ? 22.30389 45.25649 38.43808 1.000 51.79454 152 THR A N 1
ATOM 2293 C CA . THR A 1 154 ? 22.59985 44.04552 39.19611 1.000 53.41749 152 THR A CA 1
ATOM 2294 C C . THR A 1 154 ? 23.31645 42.97309 38.38695 1.000 53.26644 152 THR A C 1
ATOM 2295 O O . THR A 1 154 ? 23.85812 42.02895 38.97547 1.000 53.46931 152 THR A O 1
ATOM 2306 N N . ASP A 1 155 ? 23.32756 43.07994 37.06581 1.000 50.67356 153 ASP A N 1
ATOM 2307 C CA . ASP A 1 155 ? 23.91132 42.03479 36.24732 1.000 48.38200 153 ASP A CA 1
ATOM 2308 C C . ASP A 1 155 ? 24.35718 42.65934 34.93806 1.000 43.74160 153 ASP A C 1
ATOM 2309 O O . ASP A 1 155 ? 23.94833 43.76626 34.58231 1.000 42.63708 153 ASP A O 1
ATOM 2318 N N . VAL A 1 156 ? 25.23430 41.95591 34.24399 1.000 37.85886 154 VAL A N 1
ATOM 2319 C CA . VAL A 1 156 ? 25.66096 42.36072 32.91351 1.000 32.54870 154 VAL A CA 1
ATOM 2320 C C . VAL A 1 156 ? 25.59592 41.13919 32.01487 1.000 30.41809 154 VAL A C 1
ATOM 2321 O O . VAL A 1 156 ? 26.03280 40.05024 32.40169 1.000 32.28109 154 VAL A O 1
ATOM 2334 N N . ASP A 1 157 ? 25.01769 41.30538 30.84104 1.000 28.22100 155 ASP A N 1
ATOM 2335 C CA . ASP A 1 157 ? 24.96486 40.25307 29.83732 1.000 27.56584 155 ASP A CA 1
ATOM 2336 C C . ASP A 1 157 ? 24.63766 40.94854 28.52734 1.000 26.05485 155 ASP A C 1
ATOM 2337 O O . ASP A 1 157 ? 24.45048 42.17009 28.48764 1.000 25.96798 155 ASP A O 1
ATOM 2346 N N . MET A 1 158 ? 24.62613 40.17878 27.44517 1.000 26.98783 156 MET A N 1
ATOM 2347 C CA . MET A 1 158 ? 24.39309 40.78165 26.14089 1.000 28.91571 156 MET A CA 1
ATOM 2348 C C . MET A 1 158 ? 22.96887 41.28666 25.96616 1.000 28.00729 156 MET A C 1
ATOM 2349 O O . MET A 1 158 ? 22.73857 42.14841 25.11114 1.000 27.26147 156 MET A O 1
ATOM 2363 N N . ASP A 1 159 ? 22.00828 40.76056 26.72991 1.000 28.18554 157 ASP A N 1
ATOM 2364 C CA . ASP A 1 159 ? 20.64901 41.29757 26.67470 1.000 28.77544 157 ASP A CA 1
ATOM 2365 C C . ASP A 1 159 ? 20.60208 42.69437 27.28478 1.000 27.57273 157 ASP A C 1
ATOM 2366 O O . ASP A 1 159 ? 20.01881 43.62473 26.70820 1.000 27.60590 157 ASP A O 1
ATOM 2375 N N . ILE A 1 160 ? 21.21931 42.85573 28.45480 1.000 26.48943 158 ILE A N 1
ATOM 2376 C CA . ILE A 1 160 ? 21.26609 44.15481 29.12501 1.000 27.03218 158 ILE A CA 1
ATOM 2377 C C . ILE A 1 160 ? 22.00012 45.17241 28.26155 1.000 24.69729 158 ILE A C 1
ATOM 2378 O O . ILE A 1 160 ? 21.52854 46.29458 28.05629 1.000 24.91070 158 ILE A O 1
ATOM 2394 N N . LEU A 1 161 ? 23.14940 44.79396 27.71114 1.000 23.54464 159 LEU A N 1
ATOM 2395 C CA . LEU A 1 161 ? 23.88117 45.73284 26.87177 1.000 23.29143 159 LEU A CA 1
ATOM 2396 C C . LEU A 1 161 ? 23.17761 45.96621 25.54226 1.000 23.23964 159 LEU A C 1
ATOM 2397 O O . LEU A 1 161 ? 23.25589 47.06002 24.99586 1.000 22.94263 159 LEU A O 1
ATOM 2413 N N . GLY A 1 162 ? 22.47331 44.96658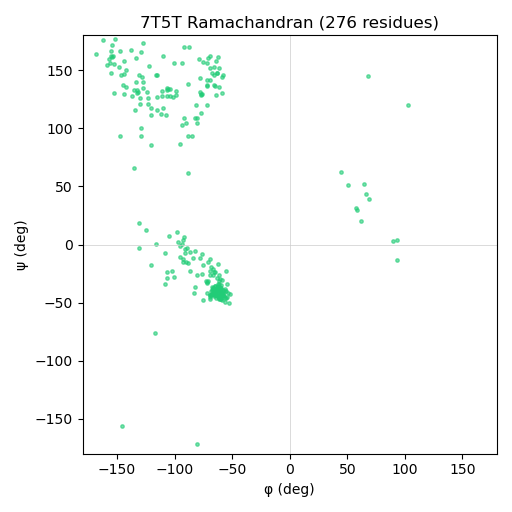 25.01371 1.000 23.37596 160 GLY A N 1
ATOM 2414 C CA . GLY A 1 162 ? 21.66293 45.19730 23.83077 1.000 23.66312 160 GLY A CA 1
ATOM 2415 C C . GLY A 1 162 ? 20.54950 46.19934 24.08211 1.000 23.18581 160 GLY A C 1
ATOM 2416 O O . GLY A 1 162 ? 20.19382 46.98597 23.19556 1.000 23.24659 160 GLY A O 1
ATOM 2420 N N . ALA A 1 163 ? 19.96266 46.16955 25.27484 1.000 23.08820 161 ALA A N 1
ATOM 2421 C CA . ALA A 1 163 ? 18.92976 47.14448 25.60106 1.000 23.89796 161 ALA A CA 1
ATOM 2422 C C . ALA A 1 163 ? 19.52331 48.54584 25.66846 1.000 23.45585 161 ALA A C 1
ATOM 2423 O O . ALA A 1 163 ? 18.88021 49.51968 25.26203 1.000 24.26073 161 ALA A O 1
ATOM 2430 N N . CYS A 1 164 ? 20.74992 48.67128 26.17931 1.000 22.74713 162 CYS A N 1
ATOM 2431 C CA . CYS A 1 164 ? 21.42376 49.97094 26.11637 1.000 22.53788 162 CYS A CA 1
ATOM 2432 C C . CYS A 1 164 ? 21.58136 50.43234 24.67152 1.000 21.91856 162 CYS A C 1
ATOM 2433 O O . CYS A 1 164 ? 21.32699 51.59515 24.34343 1.000 22.13186 162 CYS A O 1
ATOM 2441 N N . ALA A 1 165 ? 22.02572 49.53082 23.79498 1.000 21.12843 163 ALA A N 1
ATOM 2442 C CA . ALA A 1 165 ? 22.21355 49.89809 22.39921 1.000 21.02075 163 ALA A CA 1
ATOM 2443 C C . ALA A 1 165 ? 20.91632 50.41552 21.79802 1.000 21.47362 163 ALA A C 1
ATOM 2444 O O . ALA A 1 165 ? 20.91574 51.42232 21.08755 1.000 22.21442 163 ALA A O 1
ATOM 2451 N N . GLU A 1 166 ? 19.79906 49.74594 22.07382 1.000 22.39097 164 GLU A N 1
ATOM 2452 C CA . GLU A 1 166 ? 18.51753 50.20875 21.55878 1.000 24.00291 164 GLU A CA 1
ATOM 2453 C C . GLU A 1 166 ? 18.13633 51.55120 22.16427 1.000 24.41942 164 GLU A C 1
ATOM 2454 O O . GLU A 1 166 ? 17.65307 52.44713 21.45476 1.000 25.44396 164 GLU A O 1
ATOM 2466 N N . ARG A 1 167 ? 18.35026 51.71473 23.46619 1.000 22.98822 165 ARG A N 1
ATOM 2467 C CA . ARG A 1 167 ? 17.92275 52.94864 24.11977 1.000 23.18240 165 ARG A CA 1
ATOM 2468 C C . ARG A 1 167 ? 18.66615 54.16745 23.56671 1.000 22.79118 165 ARG A C 1
ATOM 2469 O O . ARG A 1 167 ? 18.06248 55.21760 23.33177 1.000 24.08480 165 ARG A O 1
ATOM 2490 N N . TYR A 1 168 ? 19.98387 54.05983 23.38503 1.000 21.11843 166 TYR A N 1
ATOM 2491 C CA . TYR A 1 168 ? 20.80141 55.17663 22.91357 1.000 21.17709 166 TYR A CA 1
ATOM 2492 C C . TYR A 1 168 ? 20.94823 55.22503 21.39826 1.000 20.60446 166 TYR A C 1
ATOM 2493 O O . TYR A 1 168 ? 21.52097 56.17828 20.86743 1.000 22.23831 166 TYR A O 1
ATOM 2511 N N . GLY A 1 169 ? 20.40257 54.24715 20.69342 1.000 20.86976 167 GLY A N 1
ATOM 2512 C CA . GLY A 1 169 ? 20.46155 54.25269 19.24880 1.000 21.88826 167 GLY A CA 1
ATOM 2513 C C . GLY A 1 169 ? 21.85745 54.09280 18.69656 1.000 20.41507 167 GLY A C 1
ATOM 2514 O O . GLY A 1 169 ? 22.23313 54.82287 17.76463 1.000 20.83457 167 GLY A O 1
ATOM 2518 N N . VAL A 1 170 ? 22.63678 53.17784 19.26571 1.000 20.05629 168 VAL A N 1
ATOM 2519 C CA . VAL A 1 170 ? 24.00664 52.90291 18.85589 1.000 19.74679 168 VAL A CA 1
ATOM 2520 C C . VAL A 1 170 ? 24.12483 51.40680 18.59749 1.000 20.00205 168 VAL A C 1
ATOM 2521 O O . VAL A 1 170 ? 23.19239 50.62950 18.84033 1.000 21.77887 168 VAL A O 1
ATOM 2534 N N . SER A 1 171 ? 25.28327 51.00753 18.08225 1.000 20.23042 169 SER A N 1
ATOM 2535 C CA . SER A 1 171 ? 25.52075 49.59190 17.85849 1.000 20.16889 169 SER A CA 1
ATOM 2536 C C . SER A 1 171 ? 25.70931 48.85362 19.18655 1.000 19.46677 169 SER A C 1
ATOM 2537 O O . SER A 1 171 ? 26.05091 49.43761 20.21606 1.000 19.61661 169 SER A O 1
ATOM 2545 N N . LEU A 1 172 ? 25.52502 47.53053 19.14730 1.000 20.88318 170 LEU A N 1
ATOM 2546 C CA . LEU A 1 172 ? 25.83903 46.75655 20.34042 1.000 20.36030 170 LEU A CA 1
ATOM 2547 C C . LEU A 1 172 ? 27.29519 46.97237 20.73999 1.000 20.17187 170 LEU A C 1
ATOM 2548 O O . LEU A 1 172 ? 27.60218 47.12333 21.92850 1.000 20.98465 170 LEU A O 1
ATOM 2564 N N . THR A 1 173 ? 28.20693 46.95774 19.76380 1.000 19.26709 171 THR A N 1
ATOM 2565 C CA . THR A 1 173 ? 29.62484 47.13818 20.07132 1.000 19.52270 171 THR A CA 1
ATOM 2566 C C . THR A 1 173 ? 29.85384 48.44474 20.82874 1.000 19.48611 171 THR A C 1
ATOM 2567 O O . THR A 1 173 ? 30.54858 48.47050 21.85320 1.000 19.79086 171 THR A O 1
ATOM 2578 N N . ALA A 1 174 ? 29.25064 49.54930 20.35924 1.000 19.61665 172 ALA A N 1
ATOM 2579 C CA . ALA A 1 174 ? 29.42636 50.82661 21.04398 1.000 19.19642 172 ALA A CA 1
ATOM 2580 C C . ALA A 1 174 ? 28.86816 50.77472 22.47079 1.000 19.27993 172 ALA A C 1
ATOM 2581 O O . ALA A 1 174 ? 29.44688 51.37045 23.39502 1.000 20.24439 172 ALA A O 1
ATOM 2588 N N . ALA A 1 175 ? 27.72029 50.10516 22.67369 1.000 19.74883 173 ALA A N 1
ATOM 2589 C CA . ALA A 1 175 ? 27.16990 50.00158 24.01967 1.000 19.44351 173 ALA A CA 1
ATOM 2590 C C . ALA A 1 175 ? 28.09794 49.21104 24.94472 1.000 19.41204 173 ALA A C 1
ATOM 2591 O O . ALA A 1 175 ? 28.26448 49.56175 26.12267 1.000 22.07783 173 ALA A O 1
ATOM 2598 N N . VAL A 1 176 ? 28.72784 48.14569 24.42967 1.000 19.40051 174 VAL A N 1
ATOM 2599 C CA . VAL A 1 176 ? 29.66174 47.38825 25.25256 1.000 20.11366 174 VAL A CA 1
ATOM 2600 C C . VAL A 1 176 ? 30.89664 48.22449 25.56605 1.000 20.56438 174 VAL A C 1
ATOM 2601 O O . VAL A 1 176 ? 31.39354 48.21214 26.69672 1.000 20.97845 174 VAL A O 1
ATOM 2614 N N . LEU A 1 177 ? 31.42942 48.94733 24.56370 1.000 20.23025 175 LEU A N 1
ATOM 2615 C CA . LEU A 1 177 ? 32.60058 49.79144 24.78960 1.000 19.83523 175 LEU A CA 1
ATOM 2616 C C . LEU A 1 177 ? 32.31419 50.84447 25.84628 1.000 20.58010 175 LEU A C 1
ATOM 2617 O O . LEU A 1 177 ? 33.16193 51.13276 26.70109 1.000 20.54465 175 LEU A O 1
ATOM 2633 N N . LYS A 1 178 ? 31.10945 51.40319 25.84081 1.000 20.14514 176 LYS A N 1
ATOM 2634 C CA . LYS A 1 178 ? 30.75904 52.37377 26.87328 1.000 21.43272 176 LYS A CA 1
ATOM 2635 C C . LYS A 1 178 ? 30.82772 51.75041 28.25902 1.000 21.54173 176 LYS A C 1
ATOM 2636 O O . LYS A 1 178 ? 31.37430 52.33917 29.19230 1.000 21.68494 176 LYS A O 1
ATOM 2655 N N . TRP A 1 179 ? 30.27212 50.54487 28.41522 1.000 20.94057 177 TRP A N 1
ATOM 2656 C CA . TRP A 1 179 ? 30.35490 49.86453 29.69659 1.000 21.53489 177 TRP A CA 1
ATOM 2657 C C . TRP A 1 179 ? 31.80793 49.62654 30.10788 1.000 21.44981 177 TRP A C 1
ATOM 2658 O O . TRP A 1 179 ? 32.19909 49.89549 31.24872 1.000 21.81523 177 TRP A O 1
ATOM 2679 N N . LEU A 1 180 ? 32.62692 49.12293 29.19004 1.000 21.09746 178 LEU A N 1
ATOM 2680 C CA . LEU A 1 180 ? 34.03352 48.90267 29.50748 1.000 20.72045 178 LEU A CA 1
ATOM 2681 C C . LEU A 1 180 ? 34.75508 50.18832 29.88138 1.000 21.46024 178 LEU A C 1
ATOM 2682 O O . LEU A 1 180 ? 35.73688 50.15137 30.63618 1.000 22.47019 178 LEU A O 1
ATOM 2698 N N . GLN A 1 181 ? 34.31490 51.32517 29.33613 1.000 21.60048 179 GLN A N 1
ATOM 2699 C CA . GLN A 1 181 ? 34.96451 52.59122 29.63499 1.000 23.11271 179 GLN A CA 1
ATOM 2700 C C . GLN A 1 181 ? 34.90049 52.93489 31.10743 1.000 23.94862 179 GLN A C 1
ATOM 2701 O O . GLN A 1 181 ? 35.85151 53.51432 31.63843 1.000 27.26672 179 GLN A O 1
ATOM 2715 N N . TYR A 1 182 ? 33.81676 52.56618 31.79638 1.000 23.16481 180 TYR A N 1
ATOM 2716 C CA . TYR A 1 182 ? 33.65677 53.00832 33.17443 1.000 24.08153 180 TYR A CA 1
ATOM 2717 C C . TYR A 1 182 ? 33.55533 51.90097 34.21147 1.000 24.56803 180 TYR A C 1
ATOM 2718 O O . TYR A 1 182 ? 33.75546 52.19783 35.39093 1.000 26.05887 180 TYR A O 1
ATOM 2736 N N . THR A 1 183 ? 33.25866 50.66013 33.82947 1.000 23.04867 181 THR A N 1
ATOM 2737 C CA . THR A 1 183 ? 32.92670 49.64278 34.81841 1.000 23.30700 181 THR A CA 1
ATOM 2738 C C . THR A 1 183 ? 34.10186 49.35690 35.74513 1.000 23.19123 181 THR A C 1
ATOM 2739 O O . THR A 1 183 ? 35.26922 49.47086 35.36252 1.000 22.91198 181 THR A O 1
ATOM 2750 N N . ASP A 1 184 ? 33.76763 49.01470 36.99281 1.000 25.04084 182 ASP A N 1
ATOM 2751 C CA . ASP A 1 184 ? 34.72711 48.46115 37.93607 1.000 26.70194 182 ASP A CA 1
ATOM 2752 C C . ASP A 1 184 ? 34.93470 46.96148 37.75600 1.000 24.54485 182 ASP A C 1
ATOM 2753 O O . ASP A 1 184 ? 35.81978 46.39369 38.40493 1.000 25.23970 182 ASP A O 1
ATOM 2762 N N . GLU A 1 185 ? 34.17532 46.31210 36.88532 1.000 23.18489 183 GLU A N 1
ATOM 2763 C CA . GLU A 1 185 ? 34.42196 44.90327 36.61211 1.000 23.56610 183 GLU A CA 1
ATOM 2764 C C . GLU A 1 185 ? 35.65262 44.73257 35.72136 1.000 22.04629 183 GLU A C 1
ATOM 2765 O O . GLU A 1 185 ? 36.05963 45.64506 34.98904 1.000 21.74925 183 GLU A O 1
ATOM 2777 N N . LYS A 1 186 ? 36.24740 43.54121 35.80074 1.000 21.93299 184 LYS A N 1
ATOM 2778 C CA . LYS A 1 186 ? 37.31776 43.10890 34.89995 1.000 21.21572 184 LYS A CA 1
ATOM 2779 C C . LYS A 1 186 ? 36.66668 42.38288 33.73453 1.000 20.89873 184 LYS A C 1
ATOM 2780 O O . LYS A 1 186 ? 36.16091 41.27319 33.88860 1.000 21.52885 184 LYS A O 1
ATOM 2799 N N . ALA A 1 187 ? 36.68401 43.01559 32.56688 1.000 19.49471 185 ALA A N 1
ATOM 2800 C CA . ALA A 1 187 ? 36.06260 42.44678 31.38436 1.000 19.70193 185 ALA A CA 1
ATOM 2801 C C . ALA A 1 187 ? 36.82304 42.86502 30.13991 1.000 19.07312 185 ALA A C 1
ATOM 2802 O O . ALA A 1 187 ? 37.47508 43.90266 30.11468 1.000 18.95903 185 ALA A O 1
ATOM 2809 N N . VAL A 1 188 ? 36.73945 42.02752 29.11340 1.000 18.77826 186 VAL A N 1
ATOM 2810 C CA . VAL A 1 188 ? 37.42586 42.21355 27.84454 1.000 18.24551 186 VAL A CA 1
ATOM 2811 C C . VAL A 1 188 ? 36.45796 41.87876 26.72301 1.000 18.92519 186 VAL A C 1
ATOM 2812 O O . VAL A 1 188 ? 35.84286 40.81463 26.73353 1.000 19.26173 186 VAL A O 1
ATOM 2825 N N . LEU A 1 189 ? 36.30829 42.78555 25.76131 1.000 18.75960 187 LEU A N 1
ATOM 2826 C CA . LEU A 1 189 ? 35.56402 42.54014 24.53764 1.000 18.21524 187 LEU A CA 1
ATOM 2827 C C . LEU A 1 189 ? 36.55483 42.19430 23.43798 1.000 19.06198 187 LEU A C 1
ATOM 2828 O O . LEU A 1 189 ? 37.54137 42.90424 23.25010 1.000 19.72433 187 LEU A O 1
ATOM 2844 N N . VAL A 1 190 ? 36.27407 41.11570 22.70653 1.000 20.64324 188 VAL A N 1
ATOM 2845 C CA . VAL A 1 190 ? 37.07494 40.64447 21.58353 1.000 21.05793 188 VAL A CA 1
ATOM 2846 C C . VAL A 1 190 ? 36.17593 40.58032 20.36086 1.000 21.97129 188 VAL A C 1
ATOM 2847 O O . VAL A 1 190 ? 35.10469 39.96578 20.40297 1.000 23.08651 188 VAL A O 1
ATOM 2860 N N . MET A 1 191 ? 36.58611 41.23282 19.28601 1.000 21.95414 189 MET A N 1
ATOM 2861 C CA . MET A 1 191 ? 35.87038 41.14906 18.02208 1.000 24.11132 189 MET A CA 1
ATOM 2862 C C . MET A 1 191 ? 36.69803 40.28373 17.08997 1.000 25.43801 189 MET A C 1
ATOM 2863 O O . MET A 1 191 ? 37.89017 40.53144 16.91886 1.000 26.67688 189 MET A O 1
ATOM 2877 N N . SER A 1 192 ? 36.07062 39.26617 16.50805 1.000 24.51402 190 SER A N 1
ATOM 2878 C CA . SER A 1 192 ? 36.76210 38.32033 15.64819 1.000 25.64434 190 SER A CA 1
ATOM 2879 C C . SER A 1 192 ? 35.96738 38.07607 14.37726 1.000 27.51542 190 SER A C 1
ATOM 2880 O O . SER A 1 192 ? 34.76598 38.34544 14.30280 1.000 28.22991 190 SER A O 1
ATOM 2888 N N . ASN A 1 193 ? 36.67197 37.56085 13.37274 1.000 29.78835 191 ASN A N 1
ATOM 2889 C CA . ASN A 1 193 ? 36.08737 37.21557 12.08277 1.000 34.85181 191 ASN A CA 1
ATOM 2890 C C . ASN A 1 193 ? 36.79026 35.95974 11.60439 1.000 34.12480 191 ASN A C 1
ATOM 2891 O O . ASN A 1 193 ? 38.02255 35.90699 11.62283 1.000 31.77329 191 ASN A O 1
ATOM 2902 N N . ASP A 1 194 ? 36.01879 34.94778 11.20632 1.000 35.73446 192 ASP A N 1
ATOM 2903 C CA . ASP A 1 194 ? 36.56811 33.75813 10.55904 1.000 38.23373 192 ASP A CA 1
ATOM 2904 C C . ASP A 1 194 ? 37.59451 33.04804 11.43915 1.000 35.82751 192 ASP A C 1
ATOM 2905 O O . ASP A 1 194 ? 38.51537 32.38904 10.93666 1.000 35.91260 192 ASP A O 1
ATOM 2914 N N . GLY A 1 195 ? 37.44066 33.15747 12.75452 1.000 31.45958 193 GLY A N 1
ATOM 2915 C CA . GLY A 1 195 ? 38.32663 32.46703 13.66970 1.000 29.16433 193 GLY A CA 1
ATOM 2916 C C . GLY A 1 195 ? 39.51869 33.25987 14.15557 1.000 28.33769 193 GLY A C 1
ATOM 2917 O O . GLY A 1 195 ? 40.32533 32.71963 14.92272 1.000 28.01777 193 GLY A O 1
ATOM 2921 N N . PHE A 1 196 ? 39.63333 34.52665 13.78356 1.000 28.47741 194 PHE A N 1
ATOM 2922 C CA . PHE A 1 196 ? 40.79963 35.32339 14.12211 1.000 27.68647 194 PHE A CA 1
ATOM 2923 C C . PHE A 1 196 ? 40.40362 36.63097 14.78562 1.000 26.33154 194 PHE A C 1
ATOM 2924 O O . PHE A 1 196 ? 39.41785 37.27040 14.40028 1.000 28.64125 194 PHE A O 1
ATOM 2941 N N . ILE A 1 197 ? 41.18075 37.00610 15.79913 1.000 24.72502 195 ILE A N 1
ATOM 2942 C CA . ILE A 1 197 ? 40.90833 38.22053 16.56154 1.000 25.34500 195 ILE A CA 1
ATOM 2943 C C . ILE A 1 197 ? 41.33411 39.42640 15.74184 1.000 27.54956 195 ILE A C 1
ATOM 2944 O O . ILE A 1 197 ? 42.46002 39.48174 15.24664 1.000 29.94824 195 ILE A O 1
ATOM 2960 N N . ASN A 1 198 ? 40.43577 40.40344 15.61681 1.000 29.02983 196 ASN A N 1
ATOM 2961 C CA . ASN A 1 198 ? 40.75104 41.65809 14.94941 1.000 31.27589 196 ASN A CA 1
ATOM 2962 C C . ASN A 1 198 ? 40.86505 42.84096 15.88928 1.000 27.89401 196 ASN A C 1
ATOM 2963 O O . ASN A 1 198 ? 41.66628 43.73904 15.63264 1.000 29.75372 196 ASN A O 1
ATOM 2974 N N . TRP A 1 199 ? 40.08287 42.87579 16.96350 1.000 25.23261 197 TRP A N 1
ATOM 2975 C CA . TRP A 1 199 ? 40.13511 43.95994 17.92597 1.000 24.84727 197 TRP A CA 1
ATOM 2976 C C . TRP A 1 199 ? 39.94791 43.38122 19.31661 1.000 21.71958 197 TRP A C 1
ATOM 2977 O O . TRP A 1 199 ? 39.18151 42.43272 19.49535 1.000 22.27076 197 TRP A O 1
ATOM 2998 N N . ALA A 1 200 ? 40.54997 44.02532 20.31761 1.000 21.54177 198 ALA A N 1
ATOM 2999 C CA . ALA A 1 200 ? 40.21973 43.74290 21.70708 1.000 20.95898 198 ALA A CA 1
ATOM 3000 C C . ALA A 1 200 ? 40.27781 45.02786 22.52315 1.000 20.61484 198 ALA A C 1
ATOM 3001 O O . ALA A 1 200 ? 41.11782 45.90263 22.27762 1.000 23.04829 198 ALA A O 1
ATOM 3008 N N . TRP A 1 201 ? 39.40816 45.11534 23.51696 1.000 19.15146 199 TRP A N 1
ATOM 3009 C CA . TRP A 1 201 ? 39.31473 46.26864 24.38821 1.000 18.76011 199 TRP A CA 1
ATOM 3010 C C . TRP A 1 201 ? 39.03179 45.78199 25.79831 1.000 18.27307 199 TRP A C 1
ATOM 3011 O O . TRP A 1 201 ? 38.15874 44.93552 25.99733 1.000 19.79623 199 TRP A O 1
ATOM 3032 N N . SER A 1 202 ? 39.72927 46.33394 26.77806 1.000 18.99769 200 SER A N 1
ATOM 3033 C CA . SER A 1 202 ? 39.60808 45.93164 28.17085 1.000 18.31044 200 SER A CA 1
ATOM 3034 C C . SER A 1 202 ? 39.06688 47.05016 29.04175 1.000 18.82314 200 SER A C 1
ATOM 3035 O O . SER A 1 202 ? 39.40519 48.21762 28.85025 1.000 20.46964 200 SER A O 1
ATOM 3043 N N . SER A 1 203 ? 38.28892 46.67933 30.04793 1.000 18.42278 201 SER A N 1
ATOM 3044 C CA . SER A 1 203 ? 37.97701 47.62732 31.09894 1.000 19.96357 201 SER A CA 1
ATOM 3045 C C . SER A 1 203 ? 39.27526 48.02296 31.79394 1.000 19.55815 201 SER A C 1
ATOM 3046 O O . SER A 1 203 ? 40.29080 47.31910 31.71627 1.000 20.03846 201 SER A O 1
ATOM 3054 N N . GLU A 1 204 ? 39.24442 49.14496 32.50092 1.000 20.85735 202 GLU A N 1
ATOM 3055 C CA . GLU A 1 204 ? 40.44903 49.58775 33.19944 1.000 20.75133 202 GLU A CA 1
ATOM 3056 C C . GLU A 1 204 ? 40.89740 48.57289 34.24420 1.000 21.30507 202 GLU A C 1
ATOM 3057 O O . GLU A 1 204 ? 42.09256 48.25232 34.28316 1.000 21.46071 202 GLU A O 1
ATOM 3069 N N . PRO A 1 205 ? 40.02250 47.98838 35.06349 1.000 21.58811 203 PRO A N 1
ATOM 3070 C CA . PRO A 1 205 ? 40.50771 46.95152 35.99507 1.000 22.01102 203 PRO A CA 1
ATOM 3071 C C . PRO A 1 205 ? 41.11264 45.75044 35.28591 1.000 21.31293 203 PRO A C 1
ATOM 3072 O O . PRO A 1 205 ? 42.09758 45.18344 35.76832 1.000 22.05199 203 PRO A O 1
ATOM 3083 N N . ALA A 1 206 ? 40.54926 45.34408 34.14596 1.000 19.88709 204 ALA A N 1
ATOM 3084 C CA . ALA A 1 206 ? 41.14450 44.24491 33.39598 1.000 19.79922 204 ALA A CA 1
ATOM 3085 C C . ALA A 1 206 ? 42.53167 44.61926 32.89719 1.000 20.07233 204 ALA A C 1
ATOM 3086 O O . ALA A 1 206 ? 43.47546 43.83105 33.03008 1.000 20.38313 204 ALA A O 1
ATOM 3093 N N . ALA A 1 207 ? 42.68336 45.81798 32.33336 1.000 20.12615 205 ALA A N 1
ATOM 3094 C CA . ALA A 1 207 ? 43.98609 46.22405 31.81195 1.000 20.18905 205 ALA A CA 1
ATOM 3095 C C . ALA A 1 207 ? 45.03184 46.27054 32.92476 1.000 20.62142 205 ALA A C 1
ATOM 3096 O O . ALA A 1 207 ? 46.18136 45.85362 32.73269 1.000 21.46037 205 ALA A O 1
ATOM 3103 N N . ARG A 1 208 ? 44.65376 46.78684 34.08600 1.000 21.35578 206 ARG A N 1
ATOM 3104 C CA . ARG A 1 208 ? 45.57677 46.85642 35.21157 1.000 22.46498 206 ARG A CA 1
ATOM 3105 C C . ARG A 1 208 ? 46.02844 45.47043 35.64556 1.000 22.67845 206 ARG A C 1
ATOM 3106 O O . ARG A 1 208 ? 47.15391 45.29990 36.12363 1.000 24.44046 206 ARG A O 1
ATOM 3127 N N . ALA A 1 209 ? 45.16781 44.47291 35.48543 1.000 22.06884 207 ALA A N 1
ATOM 3128 C CA . ALA A 1 209 ? 45.41474 43.10190 35.90732 1.000 21.99691 207 ALA A CA 1
ATOM 3129 C C . ALA A 1 209 ? 46.04509 42.24877 34.81279 1.000 22.23471 207 ALA A C 1
ATOM 3130 O O . ALA A 1 209 ? 46.19915 41.03476 35.01224 1.000 23.30050 207 ALA A O 1
ATOM 3137 N N . GLY A 1 210 ? 46.42042 42.83439 33.68369 1.000 21.78494 208 GLY A N 1
ATOM 3138 C CA . GLY A 1 210 ? 47.09665 42.10364 32.63421 1.000 22.13325 208 GLY A CA 1
ATOM 3139 C C . GLY A 1 210 ? 46.19313 41.47413 31.61392 1.000 20.85280 208 GLY A C 1
ATOM 3140 O O . GLY A 1 210 ? 46.68471 40.79047 30.69733 1.000 22.10909 208 GLY A O 1
ATOM 3144 N N . ALA A 1 211 ? 44.89152 41.69887 31.72489 1.000 20.81358 209 ALA A N 1
ATOM 3145 C CA . ALA A 1 211 ? 43.91416 41.04776 30.86216 1.000 20.70972 209 ALA A CA 1
ATOM 3146 C C . ALA A 1 211 ? 43.59259 41.98417 29.71040 1.000 20.38384 209 ALA A C 1
ATOM 3147 O O . ALA A 1 211 ? 42.62627 42.75057 29.74939 1.000 21.70809 209 ALA A O 1
ATOM 3154 N N . PHE A 1 212 ? 44.40717 41.89843 28.67027 1.000 20.73551 210 PHE A N 1
ATOM 3155 C CA . PHE A 1 212 ? 44.26962 42.71039 27.46925 1.000 21.89983 210 PHE A CA 1
ATOM 3156 C C . PHE A 1 212 ? 44.96221 41.97494 26.33336 1.000 22.11401 210 PHE A C 1
ATOM 3157 O O . PHE A 1 212 ? 45.83302 41.12335 26.55868 1.000 22.93855 210 PHE A O 1
ATOM 3174 N N . PHE A 1 213 ? 44.59020 42.32697 25.10971 1.000 21.93273 211 PHE A N 1
ATOM 3175 C CA . PHE A 1 213 ? 45.27487 41.83648 23.91751 1.000 23.83186 211 PHE A CA 1
ATOM 3176 C C . PHE A 1 213 ? 45.61058 43.01366 23.01211 1.000 27.27336 211 PHE A C 1
ATOM 3177 O O . PHE A 1 213 ? 44.69984 43.72731 22.57484 1.000 27.82725 211 PHE A O 1
ATOM 3194 N N . ARG A 1 214 ? 46.90921 43.18968 22.72546 1.000 31.35439 212 ARG A N 1
ATOM 3195 C CA . ARG A 1 214 ? 47.38008 44.03002 21.61892 1.000 36.93316 212 ARG A CA 1
ATOM 3196 C C . ARG A 1 214 ? 47.02492 43.38115 20.28374 1.000 40.60972 212 ARG A C 1
ATOM 3197 O O . ARG A 1 214 ? 47.10564 42.16008 20.12722 1.000 41.58362 212 ARG A O 1
ATOM 3218 N N . THR A 1 215 ? 46.64468 44.19327 19.31211 1.000 44.39105 213 THR A N 1
ATOM 3219 C CA . THR A 1 215 ? 46.36409 43.70449 17.95937 1.000 49.12257 213 THR A CA 1
ATOM 3220 C C . THR A 1 215 ? 47.17286 44.56289 16.97837 1.000 51.25319 213 THR A C 1
ATOM 3221 O O . THR A 1 215 ? 47.03045 44.45613 15.76264 1.000 52.91874 213 THR A O 1
ATOM 3232 N N . ASN A 1 218 ? 48.37328 42.60272 14.19480 1.000 63.06176 216 ASN A N 1
ATOM 3233 C CA . ASN A 1 218 ? 48.49955 41.15365 14.13742 1.000 62.75346 216 ASN A CA 1
ATOM 3234 C C . ASN A 1 218 ? 47.11414 40.51908 14.15114 1.000 60.35817 216 ASN A C 1
ATOM 3235 O O . ASN A 1 218 ? 46.19792 41.00843 14.81934 1.000 61.32434 216 ASN A O 1
ATOM 3245 N N . VAL A 1 219 ? 46.98035 39.41462 13.41950 1.000 56.17934 217 VAL A N 1
ATOM 3246 C CA . VAL A 1 219 ? 45.74512 38.64624 13.33372 1.000 51.91404 217 VAL A CA 1
ATOM 3247 C C . VAL A 1 219 ? 46.02934 37.27844 13.94351 1.000 46.74731 217 VAL A C 1
ATOM 3248 O O . VAL A 1 219 ? 46.84325 36.49923 13.42777 1.000 48.65907 217 VAL A O 1
ATOM 3261 N N . ILE A 1 220 ? 45.33894 36.99092 15.04153 1.000 39.16606 218 ILE A N 1
ATOM 3262 C CA . ILE A 1 220 ? 45.75839 36.01358 16.04217 1.000 31.33956 218 ILE A CA 1
ATOM 3263 C C . ILE A 1 220 ? 44.60324 35.03228 16.16200 1.000 28.10844 218 ILE A C 1
ATOM 3264 O O . ILE A 1 220 ? 43.47107 35.46440 16.34156 1.000 28.28983 21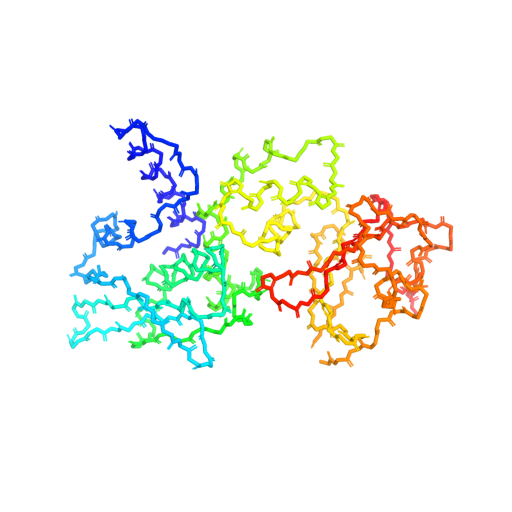8 ILE A O 1
ATOM 3280 N N . PRO A 1 221 ? 44.82699 33.71858 16.11060 1.000 26.12354 219 PRO A N 1
ATOM 3281 C CA . PRO A 1 221 ? 43.68075 32.79806 16.21359 1.000 26.51276 219 PRO A CA 1
ATOM 3282 C C . PRO A 1 221 ? 43.02395 32.83227 17.58726 1.000 24.60607 219 PRO A C 1
ATOM 3283 O O . PRO A 1 221 ? 43.68084 33.01431 18.61213 1.000 24.38573 219 PRO A O 1
ATOM 3294 N N . LEU A 1 222 ? 41.70894 32.61112 17.60458 1.000 23.35111 220 LEU A N 1
ATOM 3295 C CA . LEU A 1 222 ? 40.99240 32.47731 18.85410 1.000 22.79876 220 LEU A CA 1
ATOM 3296 C C . LEU A 1 222 ? 41.47730 31.23549 19.60675 1.000 22.80454 220 LEU A C 1
ATOM 3297 O O . LEU A 1 222 ? 41.96657 30.28278 18.99288 1.000 23.89031 220 LEU A O 1
ATOM 3313 N N . PRO A 1 223 ? 41.29052 31.18537 20.92483 1.000 22.10793 221 PRO A N 1
ATOM 3314 C CA . PRO A 1 223 ? 41.65265 29.95701 21.65518 1.000 22.50703 221 PRO A CA 1
ATOM 3315 C C . PRO A 1 223 ? 40.82910 28.77696 21.16585 1.000 24.27344 221 PRO A C 1
ATOM 3316 O O . PRO A 1 223 ? 39.61382 28.87122 20.99923 1.000 24.54188 221 PRO A O 1
ATOM 3327 N N . GLU A 1 224 ? 41.49788 27.64526 20.96515 1.000 26.38810 222 GLU A N 1
ATOM 3328 C CA . GLU A 1 224 ? 40.81001 26.50503 20.35967 1.000 29.75169 222 GLU A CA 1
ATOM 3329 C C . GLU A 1 224 ? 39.66383 25.98163 21.21593 1.000 29.12131 222 GLU A C 1
ATOM 3330 O O . GLU A 1 224 ? 38.69045 25.43685 20.67408 1.000 32.12275 222 GLU A O 1
ATOM 3342 N N . GLY A 1 225 ? 39.74448 26.13992 22.53024 1.000 26.68485 223 GLY A N 1
ATOM 3343 C CA . GLY A 1 225 ? 38.70818 25.70220 23.44286 1.000 26.92395 223 GLY A CA 1
ATOM 3344 C C . GLY A 1 225 ? 37.67588 26.74579 23.80374 1.000 25.26012 223 GLY A C 1
ATOM 3345 O O . GLY A 1 225 ? 36.78185 26.47174 24.61713 1.000 26.32614 223 GLY A O 1
ATOM 3349 N N . SER A 1 226 ? 37.77911 27.95044 23.26024 1.000 23.30058 224 SER A N 1
ATOM 3350 C CA . SER A 1 226 ? 36.81371 28.99565 23.55781 1.000 21.57030 224 SER A CA 1
ATOM 3351 C C . SER A 1 226 ? 35.44938 28.72258 22.90695 1.000 22.54134 224 SER A C 1
ATOM 3352 O O . SER A 1 226 ? 35.33858 28.06667 21.86915 1.000 23.45481 224 SER A O 1
ATOM 3360 N N . LEU A 1 227 ? 34.40828 29.31082 23.48782 1.000 22.65411 225 LEU A N 1
ATOM 3361 C CA . LEU A 1 227 ? 33.12742 29.29777 22.78293 1.000 22.70759 225 LEU A CA 1
ATOM 3362 C C . LEU A 1 227 ? 33.23115 30.05269 21.46630 1.000 22.72161 225 LEU A C 1
ATOM 3363 O O . LEU A 1 227 ? 32.60093 29.67125 20.47170 1.000 24.22667 225 LEU A O 1
ATOM 3379 N N . ALA A 1 228 ? 34.04651 31.11149 21.44155 1.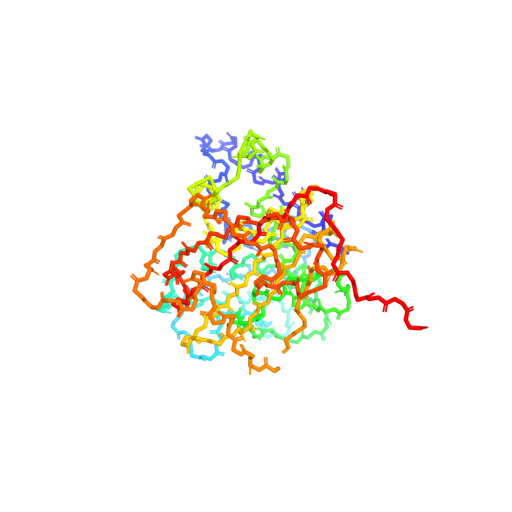000 21.43577 226 ALA A N 1
ATOM 3380 C CA . ALA A 1 228 ? 34.18808 31.94305 20.24805 1.000 22.10314 226 ALA A CA 1
ATOM 3381 C C . ALA A 1 228 ? 34.60538 31.11864 19.04678 1.000 23.06639 226 ALA A C 1
ATOM 3382 O O . ALA A 1 228 ? 34.13146 31.34489 17.93041 1.000 25.42906 226 ALA A O 1
ATOM 3389 N N . ALA A 1 229 ? 35.50674 30.16125 19.26061 1.000 23.68728 227 ALA A N 1
ATOM 3390 C CA . ALA A 1 229 ? 36.12113 29.42204 18.16847 1.000 27.09905 227 ALA A CA 1
ATOM 3391 C C . ALA A 1 229 ? 35.20810 28.35590 17.61061 1.000 32.54553 227 ALA A C 1
ATOM 3392 O O . ALA A 1 229 ? 35.50074 27.79142 16.55124 1.000 36.43975 227 ALA A O 1
ATOM 3399 N N . ASN A 1 230 ? 34.13302 28.06278 18.28552 1.000 33.82895 228 ASN A N 1
ATOM 3400 C CA . ASN A 1 230 ? 33.25400 27.04016 17.76466 1.000 39.40135 228 ASN A CA 1
ATOM 3401 C C . ASN A 1 230 ? 32.20383 27.64065 16.84040 1.000 43.86137 228 ASN A C 1
ATOM 3402 O O . ASN A 1 230 ? 31.22579 28.22049 17.32698 1.000 42.25449 228 ASN A O 1
ATOM 3413 N N . PRO A 1 231 ? 32.34501 27.48253 15.50539 1.000 49.02270 229 PRO A N 1
ATOM 3414 C CA . PRO A 1 231 ? 31.32876 28.01799 14.58346 1.000 51.33803 229 PRO A CA 1
ATOM 3415 C C . PRO A 1 231 ? 29.91644 27.52062 14.86210 1.000 52.42770 229 PRO A C 1
ATOM 3416 O O . PRO A 1 231 ? 28.94033 28.17721 14.47551 1.000 53.34309 229 PRO A O 1
ATOM 3427 N N . GLU A 1 232 ? 29.79006 26.37096 15.53254 1.000 51.61241 230 GLU A N 1
ATOM 3428 C CA . GLU A 1 232 ? 28.46910 25.81372 15.79384 1.000 49.52985 230 GLU A CA 1
ATOM 3429 C C . GLU A 1 232 ? 27.71676 26.59560 16.86519 1.000 48.09493 230 GLU A C 1
ATOM 3430 O O . GLU A 1 232 ? 26.48333 26.66409 16.81961 1.000 48.73956 230 GLU A O 1
ATOM 3434 N N . ILE A 1 233 ? 28.42164 27.17378 17.83693 1.000 44.23461 231 ILE A N 1
ATOM 3435 C CA . ILE A 1 233 ? 27.78501 27.97641 18.88083 1.000 42.35153 231 ILE A CA 1
ATOM 3436 C C . ILE A 1 233 ? 27.51933 29.35307 18.29414 1.000 39.36052 231 ILE A C 1
ATOM 3437 O O . ILE A 1 233 ? 28.44666 30.13943 18.09483 1.000 39.79335 231 ILE A O 1
ATOM 3453 N N . LEU A 1 234 ? 26.24528 29.65851 18.04257 1.000 36.84119 232 LEU A N 1
ATOM 3454 C CA . LEU A 1 234 ? 25.92605 30.91505 17.38618 1.000 37.22934 232 LEU A CA 1
ATOM 3455 C C . LEU A 1 234 ? 25.90418 32.05621 18.38735 1.000 34.86986 232 LEU A C 1
ATOM 3456 O O . LEU A 1 234 ? 26.33921 33.16666 18.07497 1.000 36.01531 232 LEU A O 1
ATOM 3472 N N . HIS A 1 235 ? 25.42325 31.79750 19.59887 1.000 32.49043 233 HIS A N 1
ATOM 3473 C CA . HIS A 1 235 ? 25.38159 32.85406 20.59823 1.000 30.26960 233 HIS A CA 1
ATOM 3474 C C . HIS A 1 235 ? 25.30523 32.24945 21.99046 1.000 29.54730 233 HIS A C 1
ATOM 3475 O O . HIS A 1 235 ? 24.88158 31.10884 22.16914 1.000 31.30707 233 HIS A O 1
ATOM 3489 N N . ASP A 1 236 ? 25.77978 33.02332 22.96872 1.000 28.02805 234 ASP A N 1
ATOM 3490 C CA . ASP A 1 236 ? 25.65831 32.71956 24.39537 1.000 28.23677 234 ASP A CA 1
ATOM 3491 C C . ASP A 1 236 ? 25.53763 34.08195 25.07718 1.000 26.35283 234 ASP A C 1
ATOM 3492 O O . ASP A 1 236 ? 26.53691 34.75158 25.35464 1.000 25.29359 234 ASP A O 1
ATOM 3501 N N . ARG A 1 237 ? 24.29812 34.51330 25.28665 1.000 27.88767 235 ARG A N 1
ATOM 3502 C CA . ARG A 1 237 ? 24.10821 35.89122 25.69924 1.000 29.87862 235 ARG A CA 1
ATOM 3503 C C . ARG A 1 237 ? 24.44439 36.14029 27.16414 1.000 29.97918 235 ARG A C 1
ATOM 3504 O O . ARG A 1 237 ? 24.74890 37.28180 27.52251 1.000 29.52584 235 ARG A O 1
ATOM 3525 N N . HIS A 1 238 ? 24.37124 35.12102 28.01946 1.000 30.84163 236 HIS A N 1
ATOM 3526 C CA . HIS A 1 238 ? 24.61886 35.29787 29.44605 1.000 32.50268 236 HIS A CA 1
ATOM 3527 C C . HIS A 1 238 ? 25.99288 34.82339 29.88881 1.000 30.28072 236 HIS A C 1
ATOM 3528 O O . HIS A 1 238 ? 26.49311 35.29018 30.91871 1.000 29.79566 236 HIS A O 1
ATOM 3542 N N . GLY A 1 239 ? 26.61713 33.92450 29.13717 1.000 28.81141 237 GLY A N 1
ATOM 3543 C CA . GLY A 1 239 ? 28.01095 33.60344 29.36958 1.000 27.72071 237 GLY A CA 1
ATOM 3544 C C . GLY A 1 239 ? 28.26858 32.30160 30.08998 1.000 26.72443 237 GLY A C 1
ATOM 3545 O O . GLY A 1 239 ? 27.78576 32.08616 31.20063 1.000 30.85679 237 GLY A O 1
ATOM 3549 N N . THR A 1 240 ? 28.99391 31.41702 29.43670 1.000 24.65503 238 THR A N 1
ATOM 3550 C CA . THR A 1 240 ? 29.29293 30.11407 30.00413 1.000 23.46468 238 THR A CA 1
ATOM 3551 C C . THR A 1 240 ? 30.56106 30.21469 30.83801 1.000 23.38633 238 THR A C 1
ATOM 3552 O O . THR A 1 240 ? 31.53898 30.85977 30.43741 1.000 22.80026 238 THR A O 1
ATOM 3563 N N . LYS A 1 241 ? 30.53377 29.57208 32.00021 1.000 24.39774 239 LYS A N 1
ATOM 3564 C CA . LYS A 1 241 ? 31.66757 29.56269 32.90953 1.000 25.35651 239 LYS A CA 1
ATOM 3565 C C . LYS A 1 241 ? 32.69322 28.51514 32.47389 1.000 24.05475 239 LYS A C 1
ATOM 3566 O O . LYS A 1 241 ? 32.38815 27.31573 32.40280 1.000 25.79877 239 LYS A O 1
ATOM 3585 N N . ILE A 1 242 ? 33.90789 28.97739 32.19279 1.000 23.74390 240 ILE A N 1
ATOM 3586 C CA . ILE A 1 242 ? 35.00956 28.16161 31.69653 1.000 23.80926 240 ILE A CA 1
ATOM 3587 C C . ILE A 1 242 ? 36.27563 28.58231 32.42974 1.000 24.77834 240 ILE A C 1
ATOM 3588 O O . ILE A 1 242 ? 36.28434 29.63214 33.08482 1.000 25.14542 240 ILE A O 1
ATOM 3604 N N . PRO A 1 243 ? 37.36911 27.82650 32.33693 1.000 24.65394 241 PRO A N 1
ATOM 3605 C CA . PRO A 1 243 ? 38.60622 28.26986 32.99579 1.000 24.95484 241 PRO A CA 1
ATOM 3606 C C . PRO A 1 243 ? 39.15503 29.54623 32.36365 1.000 23.44528 241 PRO A C 1
ATOM 3607 O O . PRO A 1 243 ? 39.24135 29.66575 31.14280 1.000 23.40798 241 PRO A O 1
ATOM 3618 N N . ALA A 1 244 ? 39.59071 30.47540 33.21178 1.000 23.99537 242 ALA A N 1
ATOM 3619 C CA . ALA A 1 244 ? 40.20319 31.70468 32.70322 1.000 23.38794 242 ALA A CA 1
ATOM 3620 C C . ALA A 1 244 ? 41.43166 31.43378 31.84247 1.000 23.52452 242 ALA A C 1
ATOM 3621 O O . ALA A 1 244 ? 41.71109 32.19552 30.90855 1.000 22.58902 242 ALA A O 1
ATOM 3628 N N . THR A 1 245 ? 42.15391 30.35038 32.12693 1.000 23.96301 243 THR A N 1
ATOM 3629 C CA . THR A 1 245 ? 43.34295 29.99514 31.35739 1.000 24.07859 243 THR A CA 1
ATOM 3630 C C . THR A 1 245 ? 43.04475 29.70825 29.89044 1.000 24.22201 243 THR A C 1
ATOM 3631 O O . THR A 1 245 ? 43.97373 29.68568 29.07756 1.000 25.36847 243 THR A O 1
ATOM 3642 N N . VAL A 1 246 ? 41.78366 29.46489 29.52504 1.000 22.77387 244 VAL A N 1
ATOM 3643 C CA . VAL A 1 246 ? 41.46800 29.31843 28.10843 1.000 22.77088 244 VAL A CA 1
ATOM 3644 C C . VAL A 1 246 ? 41.88144 30.56899 27.34563 1.000 22.06352 244 VAL A C 1
ATOM 3645 O O . VAL A 1 246 ? 42.37064 30.48902 26.21701 1.000 22.81010 244 VAL A O 1
ATOM 3658 N N . TRP A 1 247 ? 41.67921 31.73526 27.94024 1.000 21.47914 245 TRP A N 1
ATOM 3659 C CA . TRP A 1 247 ? 42.00006 33.00396 27.30847 1.000 20.78442 245 TRP A CA 1
ATOM 3660 C C . TRP A 1 247 ? 43.23057 33.68968 27.86990 1.000 22.15194 245 TRP A C 1
ATOM 3661 O O . TRP A 1 247 ? 43.89170 34.43266 27.13697 1.000 22.96224 245 TRP A O 1
ATOM 3682 N N . PHE A 1 248 ? 43.54660 33.46709 29.14127 1.000 22.65626 246 PHE A N 1
ATOM 3683 C CA . PHE A 1 248 ? 44.60887 34.18182 29.84149 1.000 23.97507 246 PHE A CA 1
ATOM 3684 C C . PHE A 1 248 ? 45.48315 33.12156 30.48175 1.000 25.74964 246 PHE A C 1
ATOM 3685 O O . PHE A 1 248 ? 45.19929 32.65912 31.59727 1.000 24.99505 246 PHE A O 1
ATOM 3702 N N . PRO A 1 249 ? 46.54804 32.69545 29.79576 1.000 27.26134 247 PRO A N 1
ATOM 3703 C CA . PRO A 1 249 ? 47.22600 31.45951 30.20799 1.000 28.60133 247 PRO A CA 1
ATOM 3704 C C . PRO A 1 249 ? 47.90573 31.54400 31.55302 1.000 28.80967 247 PRO A C 1
ATOM 3705 O O . PRO A 1 249 ? 48.17744 30.49223 32.14645 1.000 30.94880 247 PRO A O 1
ATOM 3716 N N . HIS A 1 250 ? 48.21971 32.74351 32.03920 1.000 27.26008 248 HIS A N 1
ATOM 3717 C CA . HIS A 1 250 ? 48.89037 32.88793 33.31788 1.000 27.34151 248 HIS A CA 1
ATOM 3718 C C . HIS A 1 250 ? 47.92393 33.07951 34.47747 1.000 28.37687 248 HIS A C 1
ATOM 3719 O O . HIS A 1 250 ? 48.37950 33.25053 35.61187 1.000 30.58230 248 HIS A O 1
ATOM 3733 N N . ALA A 1 251 ? 46.61662 33.01073 34.23410 1.000 27.87049 249 ALA A N 1
ATOM 3734 C CA . ALA A 1 251 ? 45.66318 33.01667 35.33107 1.000 28.46907 249 ALA A CA 1
ATOM 3735 C C . ALA A 1 251 ? 45.87505 31.77551 36.19614 1.000 31.23020 249 ALA A C 1
ATOM 3736 O O . ALA A 1 251 ? 46.24354 30.70491 35.70596 1.000 31.36309 249 ALA A O 1
ATOM 3743 N N . ASP A 1 252 ? 45.62062 31.91109 37.49180 1.000 34.03334 250 ASP A N 1
ATOM 3744 C CA . ASP A 1 252 ? 45.65935 30.73314 38.34938 1.000 37.50119 250 ASP A CA 1
ATOM 3745 C C . ASP A 1 252 ? 44.66929 29.68619 37.83834 1.000 36.60273 250 ASP A C 1
ATOM 3746 O O . ASP A 1 252 ? 43.60257 30.02519 37.31418 1.000 35.12082 250 ASP A O 1
ATOM 3755 N N . PRO A 1 253 ? 45.00004 28.40186 37.98308 1.000 38.43979 251 PRO A N 1
ATOM 3756 C CA . PRO A 1 253 ? 44.25277 27.36577 37.24942 1.000 39.46636 251 PRO A CA 1
ATOM 3757 C C . PRO A 1 253 ? 42.79612 27.22160 37.64582 1.000 39.37827 251 PRO A C 1
ATOM 3758 O O . PRO A 1 253 ? 42.01451 26.70091 36.84176 1.000 40.79003 251 PRO A O 1
ATOM 3769 N N . HIS A 1 254 ? 42.40274 27.62374 38.84901 1.000 39.96112 252 HIS A N 1
ATOM 3770 C CA . HIS A 1 254 ? 41.03788 27.41436 39.31400 1.000 42.43963 252 HIS A CA 1
ATOM 3771 C C . HIS A 1 254 ? 40.14765 28.62843 39.11437 1.000 39.76839 252 HIS A C 1
ATOM 3772 O O . HIS A 1 254 ? 38.97204 28.58497 39.48377 1.000 39.67646 252 HIS A O 1
ATOM 3786 N N . ILE A 1 255 ? 40.66948 29.69302 38.52607 1.000 35.69935 253 ILE A N 1
ATOM 3787 C CA . ILE A 1 255 ? 39.89071 30.91679 38.33175 1.000 33.88176 253 ILE A CA 1
ATOM 3788 C C . ILE A 1 255 ? 38.93773 30.70949 37.15981 1.000 30.78943 253 ILE A C 1
ATOM 3789 O O . ILE A 1 255 ? 39.38419 30.31434 36.07069 1.000 29.12422 253 ILE A O 1
ATOM 3805 N N . PRO A 1 256 ? 37.65754 30.99605 37.32719 1.000 30.02088 254 PRO A N 1
ATOM 3806 C CA . PRO A 1 256 ? 36.72266 30.92682 36.20829 1.000 28.17540 254 PRO A CA 1
ATOM 3807 C C . PRO A 1 256 ? 36.67179 32.24079 35.44143 1.000 26.78620 254 PRO A C 1
ATOM 3808 O O . PRO A 1 256 ? 37.18265 33.27654 35.86697 1.000 27.48065 254 PRO A O 1
ATOM 3819 N N . LEU A 1 257 ? 36.01168 32.16470 34.29813 1.000 25.90629 255 LEU A N 1
ATOM 3820 C CA . LEU A 1 257 ? 35.67561 33.30236 33.46722 1.000 25.32337 255 LEU A CA 1
ATOM 3821 C C . LEU A 1 257 ? 34.34369 32.98609 32.82173 1.000 23.95541 255 LEU A C 1
ATOM 3822 O O . LEU A 1 257 ? 34.06288 31.82436 32.54250 1.000 25.66261 255 LEU A O 1
ATOM 3838 N N . ARG A 1 258 ? 33.50969 33.99019 32.61678 1.000 21.91386 256 ARG A N 1
ATOM 3839 C CA . ARG A 1 258 ? 32.28828 33.80860 31.84400 1.000 22.76453 256 ARG A CA 1
ATOM 3840 C C . ARG A 1 258 ? 32.51065 34.36005 30.44682 1.000 21.88628 256 ARG A C 1
ATOM 3841 O O . ARG A 1 258 ? 32.95771 35.50608 30.28506 1.000 22.58079 256 ARG A O 1
ATOM 3862 N N . GLU A 1 259 ? 32.23550 33.53437 29.44588 1.000 20.96511 257 GLU A N 1
ATOM 3863 C CA . GLU A 1 259 ? 32.43782 33.89627 28.05215 1.000 20.46964 257 GLU A CA 1
ATOM 3864 C C . GLU A 1 259 ? 31.08058 34.02900 27.38067 1.000 20.53415 257 GLU A C 1
ATOM 3865 O O . GLU A 1 259 ? 30.36720 33.03097 27.20880 1.000 22.10449 257 GLU A O 1
ATOM 3877 N N . MET A 1 260 ? 30.72491 35.23514 26.99718 1.000 21.09823 258 MET A N 1
ATOM 3878 C CA . MET A 1 260 ? 29.55549 35.49773 26.17661 1.000 21.60100 258 MET A CA 1
ATOM 3879 C C . MET A 1 260 ? 29.96169 35.53875 24.70928 1.000 22.69751 258 MET A C 1
ATOM 3880 O O . MET A 1 260 ? 31.11821 35.80606 24.35733 1.000 22.04667 258 MET A O 1
ATOM 3894 N N . LYS A 1 261 ? 28.98647 35.27007 23.85140 1.000 22.64328 259 LYS A N 1
ATOM 3895 C CA . LYS A 1 261 ? 29.19714 35.25740 22.41711 1.000 22.85195 259 LYS A CA 1
ATOM 3896 C C . LYS A 1 261 ? 27.94956 35.77083 21.72006 1.000 22.51212 259 LYS A C 1
ATOM 3897 O O . LYS A 1 261 ? 26.83437 35.39020 22.06271 1.000 24.53533 259 LYS A O 1
ATOM 3916 N N . ILE A 1 262 ? 28.12844 36.61491 20.71255 1.000 22.36247 260 ILE A N 1
ATOM 3917 C CA . ILE A 1 262 ? 26.99592 37.01859 19.89687 1.000 25.01337 260 ILE A CA 1
ATOM 3918 C C . ILE A 1 262 ? 27.51165 37.43923 18.53407 1.000 26.51782 260 ILE A C 1
ATOM 3919 O O . ILE A 1 262 ? 28.63011 37.93547 18.40384 1.000 26.56702 260 ILE A O 1
ATOM 3935 N N . HIS A 1 263 ? 26.70716 37.20952 17.50692 1.000 29.37104 261 HIS A N 1
ATOM 3936 C CA . HIS A 1 263 ? 27.04675 37.72090 16.19220 1.000 34.89549 261 HIS A CA 1
ATOM 3937 C C . HIS A 1 263 ? 26.71825 39.20547 16.16386 1.000 37.43990 261 HIS A C 1
ATOM 3938 O O . HIS A 1 263 ? 25.61426 39.60749 16.54188 1.000 38.41644 261 HIS A O 1
ATOM 3952 N N . ALA A 1 264 ? 27.68654 40.02408 15.75107 1.000 38.69461 262 ALA A N 1
ATOM 3953 C CA . ALA A 1 264 ? 27.47976 41.46628 15.61484 1.000 44.80761 262 ALA A CA 1
ATOM 3954 C C . ALA A 1 264 ? 26.95040 41.70408 14.21326 1.000 49.05649 262 ALA A C 1
ATOM 3955 O O . ALA A 1 264 ? 27.70927 41.82601 13.25046 1.000 49.89891 262 ALA A O 1
ATOM 3962 N N . ALA A 1 265 ? 25.62093 41.74490 14.09642 1.000 52.23417 263 ALA A N 1
ATOM 3963 C CA . ALA A 1 265 ? 24.99985 41.98192 12.80082 1.000 55.42436 263 ALA A CA 1
ATOM 3964 C C . ALA A 1 265 ? 25.47073 43.30092 12.20095 1.000 55.66494 263 ALA A C 1
ATOM 3965 O O . ALA A 1 265 ? 25.77140 43.37456 11.00605 1.000 56.90078 263 ALA A O 1
ATOM 3972 N N . GLN A 1 266 ? 25.57104 44.34668 13.02079 1.000 53.86285 264 GLN A N 1
ATOM 3973 C CA . GLN A 1 266 ? 25.91121 45.66515 12.50012 1.000 52.64103 264 GLN A CA 1
ATOM 3974 C C . GLN A 1 266 ? 27.31914 45.73076 11.93029 1.000 51.21433 264 GLN A C 1
ATOM 3975 O O . GLN A 1 266 ? 27.56489 46.56562 11.05893 1.000 50.59868 264 GLN A O 1
ATOM 3989 N N . TYR A 1 267 ? 28.23032 44.85016 12.36117 1.000 50.62266 265 TYR A N 1
ATOM 3990 C CA . TYR A 1 267 ? 29.58302 44.80297 11.81363 1.000 50.74680 265 TYR A CA 1
ATOM 3991 C C . TYR A 1 267 ? 29.90078 43.49991 11.08828 1.000 51.70597 265 TYR A C 1
ATOM 3992 O O . TYR A 1 267 ? 31.02292 43.34285 10.59642 1.000 50.17283 265 TYR A O 1
ATOM 4010 N N . ASP A 1 268 ? 28.95582 42.57225 11.00752 1.000 52.92231 266 ASP A N 1
ATOM 4011 C CA . ASP A 1 268 ? 29.18856 41.23216 10.46817 1.000 53.97134 266 ASP A CA 1
ATOM 4012 C C . ASP A 1 268 ? 30.48734 40.63035 11.00578 1.000 50.60150 266 ASP A C 1
ATOM 4013 O O . ASP A 1 268 ? 31.43217 40.33686 10.27253 1.000 51.54965 266 ASP A O 1
ATOM 4022 N N . ALA A 1 269 ? 30.51315 40.45357 12.32315 1.000 44.31801 267 ALA A N 1
ATOM 4023 C CA . ALA A 1 269 ? 31.64857 39.86337 13.01634 1.000 38.69242 267 ALA A CA 1
ATOM 4024 C C . ALA A 1 269 ? 31.11093 39.18262 14.26336 1.000 33.82889 267 ALA A C 1
ATOM 4025 O O . ALA A 1 269 ? 29.92075 39.26199 14.56391 1.000 33.42988 267 ALA A O 1
ATOM 4032 N N . THR A 1 270 ? 31.99785 38.53209 15.00603 1.000 30.37726 268 THR A N 1
ATOM 4033 C CA . THR A 1 270 ? 31.64222 37.87271 16.25575 1.000 27.73090 268 THR A CA 1
ATOM 4034 C C . THR A 1 270 ? 32.17951 38.67217 17.42555 1.000 24.85785 268 THR A C 1
ATOM 4035 O O . THR A 1 270 ? 33.33853 39.08497 17.41542 1.000 26.16329 268 THR A O 1
ATOM 4046 N N . LEU A 1 271 ? 31.33022 38.90244 18.42010 1.000 23.05828 269 LEU A N 1
ATOM 4047 C CA . LEU A 1 271 ? 31.73733 39.55357 19.65363 1.000 22.62538 269 LEU A CA 1
ATOM 4048 C C . LEU A 1 271 ? 31.82818 38.52441 20.76347 1.000 22.16369 269 LEU A C 1
ATOM 4049 O O . LEU A 1 271 ? 30.91699 37.72137 20.95022 1.000 24.04440 269 LEU A O 1
ATOM 4065 N N . SER A 1 272 ? 32.91360 38.58195 21.52504 1.000 20.66938 270 SER A N 1
ATOM 4066 C CA . SER A 1 272 ? 33.11137 37.76930 22.71574 1.000 20.52314 270 SER A CA 1
ATOM 4067 C C . SER A 1 272 ? 33.35721 38.70950 23.88116 1.000 20.52198 270 SER A C 1
ATOM 4068 O O . SER A 1 272 ? 34.30823 39.48564 23.85540 1.000 22.55573 270 SER A O 1
ATOM 4076 N N . LEU A 1 273 ? 32.51844 38.63414 24.90163 1.000 20.69813 271 LEU A N 1
ATOM 4077 C CA . LEU A 1 273 ? 32.69296 39.43164 26.10363 1.000 20.04089 271 LEU A CA 1
ATOM 4078 C C . LEU A 1 273 ? 33.09543 38.49555 27.22514 1.000 20.10935 271 LEU A C 1
ATOM 4079 O O . LEU A 1 273 ? 32.37257 37.53973 27.52436 1.000 20.72404 271 LEU A O 1
ATOM 4095 N N . LEU A 1 274 ? 34.28662 38.71394 27.74887 1.000 20.09498 272 LEU A N 1
ATOM 4096 C CA . LEU A 1 274 ? 34.89910 37.88779 28.77171 1.000 19.74280 272 LEU A CA 1
ATOM 4097 C C . LEU A 1 274 ? 34.80739 38.61705 30.10107 1.000 20.43753 272 LEU A C 1
ATOM 4098 O O . LEU A 1 274 ? 35.24836 39.76038 30.22076 1.000 21.63930 272 LEU A O 1
ATOM 4114 N N . TRP A 1 275 ? 34.28145 37.95373 31.10686 1.000 21.72386 273 TRP A N 1
ATOM 4115 C CA . TRP A 1 275 ? 34.07868 38.55841 32.41350 1.000 22.70611 273 TRP A CA 1
ATOM 4116 C C . TRP A 1 275 ? 34.87370 37.74824 33.42954 1.000 22.84780 273 TRP A C 1
ATOM 4117 O O . TRP A 1 275 ? 34.64549 36.54079 33.57576 1.000 24.19799 273 TRP A O 1
ATOM 4138 N N . LEU A 1 276 ? 35.85051 38.38227 34.06449 1.000 23.74229 274 LEU A N 1
ATOM 4139 C CA . LEU A 1 276 ? 36.71135 37.75742 35.06643 1.000 24.26464 274 LEU A CA 1
ATOM 4140 C C . LEU A 1 276 ? 36.25957 38.12302 36.47371 1.000 25.17125 274 LEU A C 1
ATOM 4141 O O . LEU A 1 276 ? 35.64917 39.17269 36.68822 1.000 25.16760 274 LEU A O 1
ATOM 4157 N N . PRO A 1 277 ? 36.58921 37.30042 37.47577 1.000 25.83952 275 PRO A N 1
ATOM 4158 C CA . PRO A 1 277 ? 36.35684 37.69486 38.87500 1.000 26.38787 275 PRO A CA 1
ATOM 4159 C C . PRO A 1 277 ? 37.14851 38.93871 39.22846 1.000 25.67382 275 PRO A C 1
ATOM 4160 O O . PRO A 1 277 ? 38.20941 39.20304 38.66469 1.000 25.81971 275 PRO A O 1
ATOM 4171 N N . ARG A 1 278 ? 36.62131 39.69935 40.18471 1.000 28.50101 276 ARG A N 1
ATOM 4172 C CA . ARG A 1 278 ? 37.22719 40.98409 40.52031 1.000 32.47274 276 ARG A CA 1
ATOM 4173 C C . ARG A 1 278 ? 38.65876 40.82818 41.02153 1.000 33.07320 276 ARG A C 1
ATOM 4174 O O . ARG A 1 278 ? 39.47076 41.75719 40.88715 1.000 33.16073 276 ARG A O 1
ATOM 4195 N N . SER A 1 279 ? 38.99131 39.67599 41.59329 1.000 33.41675 277 SER A N 1
ATOM 4196 C CA . SER A 1 279 ? 40.30788 39.46129 42.17883 1.000 34.82407 277 SER A CA 1
ATOM 4197 C C . SER A 1 279 ? 41.33896 38.92285 41.19194 1.000 33.53862 277 SER A C 1
ATOM 4198 O O . SER A 1 279 ? 42.50062 38.75967 41.57538 1.000 36.37471 277 SER A O 1
ATOM 4206 N N . ALA A 1 280 ? 40.95705 38.65113 39.94935 1.000 29.84399 278 ALA A N 1
ATOM 4207 C CA . ALA A 1 280 ? 41.84269 37.94697 39.03585 1.000 29.18814 278 ALA A CA 1
ATOM 4208 C C . ALA A 1 280 ? 43.00521 38.81836 38.58086 1.000 27.39862 278 ALA A C 1
ATOM 4209 O O . ALA A 1 280 ? 42.83308 39.97974 38.21548 1.000 27.20059 278 ALA A O 1
ATOM 4216 N N . GLU A 1 281 ? 44.19516 38.22450 38.57028 1.000 28.11228 279 GLU A N 1
ATOM 4217 C CA . GLU A 1 281 ? 45.39845 38.82345 38.00585 1.000 29.21817 279 GLU A CA 1
ATOM 4218 C C . GLU A 1 281 ? 45.97463 37.80949 37.03009 1.000 26.86484 279 GLU A C 1
ATOM 4219 O O . GLU A 1 281 ? 46.05370 36.62002 37.34940 1.000 29.71253 279 GLU A O 1
ATOM 4231 N N . VAL A 1 282 ? 46.36425 38.27825 35.83806 1.000 24.19287 280 VAL A N 1
ATOM 4232 C CA . VAL A 1 282 ? 46.78820 37.36028 34.78772 1.000 24.07318 280 VAL A CA 1
ATOM 4233 C C . VAL A 1 282 ? 48.10722 37.73425 34.13840 1.000 24.19111 280 VAL A C 1
ATOM 4234 O O . VAL A 1 282 ? 48.44030 37.21747 33.06732 1.000 24.84271 280 VAL A O 1
ATOM 4247 N N . TRP A 1 283 ? 48.88796 38.58153 34.80637 1.000 24.74689 281 TRP A N 1
ATOM 4248 C CA . TRP A 1 283 ? 50.22381 38.87512 34.33545 1.000 25.00142 281 TRP A CA 1
ATOM 4249 C C . TRP A 1 283 ? 51.09864 37.62491 34.41535 1.000 26.89945 281 TRP A C 1
ATOM 4250 O O . TRP A 1 283 ? 50.90116 36.76577 35.27980 1.000 26.93348 281 TRP A O 1
ATOM 4271 N N . PRO A 1 284 ? 52.11540 37.52846 33.56928 1.000 28.22832 282 PRO A N 1
ATOM 4272 C CA . PRO A 1 284 ? 53.02424 36.38769 33.65380 1.000 30.89982 282 PRO A CA 1
ATOM 4273 C C . PRO A 1 284 ? 53.86969 36.45770 34.90929 1.000 33.77318 282 PRO A C 1
ATOM 4274 O O . PRO A 1 284 ? 53.99552 37.52896 35.52628 1.000 32.45033 282 PRO A O 1
ATOM 4285 N N . PRO A 1 285 ? 54.46423 35.33722 35.30796 1.000 37.40980 283 PRO A N 1
ATOM 4286 C CA . PRO A 1 285 ? 55.39830 35.34564 36.44482 1.000 41.04074 283 PRO A CA 1
ATOM 4287 C C . PRO A 1 285 ? 56.56644 36.28340 36.20307 1.000 43.94248 283 PRO A C 1
ATOM 4288 O O . PRO A 1 285 ? 57.05476 36.41178 35.07896 1.000 45.05221 283 PRO A O 1
ATOM 4299 N N . ARG A 1 286 ? 57.02103 36.93298 37.27555 1.000 47.16636 284 ARG A N 1
ATOM 4300 C CA . ARG A 1 286 ? 58.11296 37.90630 37.18923 1.000 49.44990 284 ARG A CA 1
ATOM 4301 C C . ARG A 1 286 ? 59.42984 37.14488 37.16585 1.000 53.41598 284 ARG A C 1
ATOM 4302 O O . ARG A 1 286 ? 59.88921 36.64316 38.19481 1.000 54.39786 284 ARG A O 1
ATOM 4323 N N . GLU A 1 287 ? 60.04450 37.05686 35.98957 1.000 56.45819 285 GLU A N 1
ATOM 4324 C CA . GLU A 1 287 ? 61.29667 36.32231 35.83329 1.000 58.56257 285 GLU A CA 1
ATOM 4325 C C . GLU A 1 287 ? 62.42844 37.03117 36.57307 1.000 59.65536 285 GLU A C 1
ATOM 4326 O O . GLU A 1 287 ? 63.04857 36.46295 37.47502 1.000 60.79438 285 GLU A O 1
#

InterPro domains:
  IPR010359 IrrE N-terminal-like domain [PF06114] (54-175)
  IPR052345 Radiation response metalloprotease [PTHR43236] (60-188)

Sequence (278 aa):
WTPQRAANRLVKVVEAVSVAHGIDRFPVDVPQLALECAHIFKWPDPITKVQAAAIKGFDGALFAGESRKEWLLLYNDAVTSPGRMRFTQAHELGHYILHRMQRESFQCSDADMLNWSQDERDIEAQADLFASYLLMPLDDYRKQVTTDVDMDILGACAERYGVSLTAAVLKWLQYTDEKAVLVMSNDGFINWAWSSEPAARAGAFFRTNVIPLPEGSLAANPEILHDRHGTKIPATVWFPHADPHIPLREMKIHAAQYDATLSLLWLPRSAEVWPPRE

Foldseek 3Di:
DALQVLLVLVLVVLVVVCVVVVHDSAQPPLVVCQQCVCVSVVHQEGANEEEEDADPPAAWKWAQDVVSNYIHIYGYDPLFFQQARLLRSQLNSLCVVPPCVPDRMDTHHPVLLLPADPPRVSSSNRSNSSSLCNLPPPVVNVVQDDDADWLVSLVVVCVGSVHFSSSSVVSCLADDLFWKKKFWAAPQWTADMDTRPLNVVQVNTDDDPTHGQQCPDPQNDPVNAWDTRFDWDFPCSRQVQKDGPWIKGWTWHQRSRVRIIMIMITGPSPIHRDHDDD

Radius of gyration: 19.68 Å; Cα contacts (8 Å, |Δi|>4): 544; chains: 1; bounding box: 53×56×42 Å

Organism: NCBI:txid2005884

Secondary structure (DSSP, 8-state):
--HHHHHHHHHHHHHHHHHHHT----S--HHHHHHHHHHHHT-SS-EEEEEEE--SS-SEEEEE-GGGS-EEEEEE-SS--HHHHHHHHHHHHHHHHHHTTS-SEEEE-HHHHH---S-TT-HHHHHHHHHHHHHS-HHHHGGG-SS---HHHHHHHHHHHT--HHHHHHHHHHH-SSEEEEEEEETTEEEEEEE-HHHHHTT-------EEPPTTSSTT-TT---EEEEEEEEGGGT-TTS-TT-EEEEEEEEETTTTEEEEEEEE-TT---PPP--

Solvent-accessible surface area: 13610 Å² total; per-residue (Å²): 122,63,12,77,128,0,0,68,108,0,26,138,36,14,70,64,45,7,122,89,121,68,111,120,88,21,57,1,77,1,42,77,5,0,86,84,0,6,142,19,13,92,60,125,11,44,2,67,108,27,76,40,28,82,26,97,77,52,4,0,0,0,62,24,28,169,89,69,150,84,1,58,0,32,34,8,72,36,148,40,15,95,6,27,46,55,10,1,13,0,0,0,0,0,0,0,11,31,11,8,142,114,112,112,40,3,104,0,35,57,47,34,9,10,41,27,41,126,70,126,194,46,22,27,0,22,0,0,7,0,0,0,40,1,0,0,18,56,125,8,0,133,150,59,23,111,138,67,6,8,5,71,45,0,26,62,1,8,139,86,0,11,6,5,22,1,8,0,0,7,3,7,7,49,47,12,96,43,18,0,0,0,0,7,2,51,144,34,89,6,50,61,20,27,30,0,112,22,0,41,152,0,13,0,82,54,203,67,128,102,64,88,11,30,175,62,5,18,8,32,61,120,82,58,131,91,27,92,109,8,60,130,24,70,0,50,46,10,6,100,90,6,92,99,171,33,53,2,91,0,0,9,29,99,6,85,59,44,103,6,29,1,0,1,1,63,3,45,144,99,1,100,8,124,73,109,237,154